Protein AF-0000000080207619 (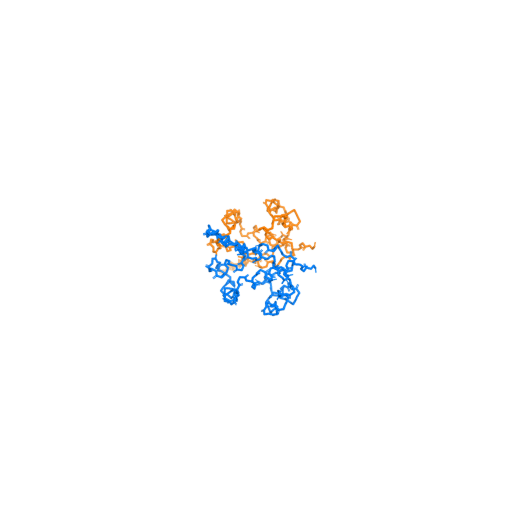afdb_homodimer)

Organism: Vibrio parahaemolyticus (NCBI:txid670)

Foldseek 3Di:
DPPPPPPPPPPPPPVVVPVPQAAQVVLLVVCPVVCVACNNLQNGPDVLGDRLAQDQLVVQLVVLVCLCVVVDDDDCSVVSSVVSVPADSNNSSNNSNNRNPGD/DPPPPPPPPPPPPPVVVPVPQAAQVVLLVVCPVVCVAQNNLQNGPDVLGDRLAQDQLVVQLVVLVCLCVVVDDDDCSVVSSVVSVPADSNNSSNNSNNRNPGD

Sequence (206 aa):
MKKVMIGAVAALTMLSGQALAGDAAAGQAKAAVCAACHGADGNATIPGYPNLKGQNEQYIVSSIKAYKNKERSGGLAAVMQAQASLLSDDDIANLAAYYSSLKMKKVMIGAVAALTMLSGQALAGDAAAGQAKAAVCAACHGADGNATIPGYPNLKGQNEQYIVSSIKAYKNKERSGGLAAVMQAQASLLSDDDIANLAAYYSSLK

Radius of gyration: 25.03 Å; Cα contacts (8 Å, |Δi|>4): 298; chains: 2; bounding box: 71×119×42 Å

InterPro domains:
  IPR008168 Cytochrome c, class IC [PR00605] (32-43)
  IPR008168 Cytochrome c, class IC [PR00605] (77-99)
  IPR009056 Cytochrome c-like domain [PF00034] (25-102)
  IPR009056 Cytochrome c-like domain [PS51007] (22-103)
  IPR036909 Cytochrome c-like domain superfamily [G3DSA:1.10.760.10] (21-103)
  IPR036909 Cytochrome c-like domain superfamily [SSF46626] (11-102)
  IPR050597 Cytochrome c Oxidase Subunit [PTHR33751] (6-103)

Nearest PDB structures (foldseek):
  2zzs-assembly1_A  TM=9.956E-01  e=1.160E-10  Vibrio parahaemolyticus RIMD 2210633
  2zzs-assembly29_3  TM=9.827E-01  e=4.099E-10  Vibrio parahaemolyticus RIMD 2210633
  1cno-assembly1_A  TM=9.988E-01  e=1.301E-08  Marinobacter nauticus
  4o1w-assembly2_B  TM=9.707E-01  e=1.049E-06  Colwellia psychrerythraea 34H
  8uf3-assembly2_B  TM=9.536E-01  e=1.110E-05  Neisseria gonorrhoeae F62

pLDDT: mean 87.35, std 19.19, range [41.0, 98.81]

Structure (mmCIF, N/CA/C/O backbone):
data_AF-0000000080207619-model_v1
#
loop_
_entity.id
_entity.type
_entity.pdbx_description
1 polymer 'Cytochrome c'
#
loop_
_atom_site.group_PDB
_atom_site.id
_atom_site.type_symbol
_atom_site.label_atom_id
_atom_site.label_alt_id
_atom_site.label_comp_id
_atom_site.label_asym_id
_atom_site.label_entity_id
_atom_site.label_seq_id
_atom_site.pdbx_PDB_ins_code
_atom_site.Cartn_x
_atom_site.Cartn_y
_atom_site.Cartn_z
_atom_site.occupancy
_atom_site.B_iso_or_equiv
_atom_site.auth_seq_id
_atom_site.auth_comp_id
_atom_site.auth_asym_id
_atom_site.auth_atom_id
_atom_site.pdbx_PDB_model_num
ATOM 1 N N . MET A 1 1 ? 32.188 -65.062 -3.039 1 43.19 1 MET A N 1
ATOM 2 C CA . MET A 1 1 ? 31.375 -64.062 -3.756 1 43.19 1 MET A CA 1
ATOM 3 C C . MET A 1 1 ? 30.922 -62.969 -2.824 1 43.19 1 MET A C 1
ATOM 5 O O . MET A 1 1 ? 30.172 -63.219 -1.872 1 43.19 1 MET A O 1
ATOM 9 N N . LYS A 1 2 ? 31.938 -62.062 -2.48 1 52.22 2 LYS A N 1
ATOM 10 C CA . LYS A 1 2 ? 31.75 -60.875 -1.655 1 52.22 2 LYS A CA 1
ATOM 11 C C . LYS A 1 2 ? 30.578 -60.031 -2.156 1 52.22 2 LYS A C 1
ATOM 13 O O . LYS A 1 2 ? 30.547 -59.625 -3.324 1 52.22 2 LYS A O 1
ATOM 18 N N . LYS A 1 3 ? 29.391 -60.219 -1.637 1 54.97 3 LYS A N 1
ATOM 19 C CA . LYS A 1 3 ? 28.188 -59.438 -1.886 1 54.97 3 LYS A CA 1
ATOM 20 C C . LYS A 1 3 ? 28.453 -57.938 -1.704 1 54.97 3 LYS A C 1
ATOM 22 O O . LYS A 1 3 ? 28.859 -57.5 -0.626 1 54.97 3 LYS A O 1
ATOM 27 N N . VAL A 1 4 ? 29.094 -57.281 -2.686 1 52.06 4 VAL A N 1
ATOM 28 C CA . VAL A 1 4 ? 29.234 -55.812 -2.762 1 52.06 4 VAL A CA 1
ATOM 29 C C . VAL A 1 4 ? 27.875 -55.156 -2.498 1 52.06 4 VAL A C 1
ATOM 31 O O . VAL A 1 4 ? 26.906 -55.406 -3.199 1 52.06 4 VAL A O 1
ATOM 34 N N . MET A 1 5 ? 27.531 -54.906 -1.27 1 52.12 5 MET A N 1
ATOM 35 C CA . MET A 1 5 ? 26.406 -54.094 -0.841 1 52.12 5 MET A CA 1
ATOM 36 C C . MET A 1 5 ? 26.422 -52.719 -1.547 1 52.12 5 MET A C 1
ATOM 38 O O . MET A 1 5 ? 27.359 -51.938 -1.389 1 52.12 5 MET A O 1
ATOM 42 N N . ILE A 1 6 ? 26.078 -52.594 -2.85 1 52.16 6 ILE A N 1
ATOM 43 C CA . ILE A 1 6 ? 25.891 -51.344 -3.545 1 52.16 6 ILE A CA 1
ATOM 44 C C . ILE A 1 6 ? 24.953 -50.438 -2.738 1 52.16 6 ILE A C 1
ATOM 46 O O . ILE A 1 6 ? 23.797 -50.812 -2.496 1 52.16 6 ILE A O 1
ATOM 50 N N . GLY A 1 7 ? 25.422 -49.781 -1.723 1 50.16 7 GLY A N 1
ATOM 51 C CA . GLY A 1 7 ? 24.672 -48.75 -1.02 1 50.16 7 GLY A CA 1
ATOM 52 C C . GLY A 1 7 ? 24 -47.75 -1.951 1 50.16 7 GLY A C 1
ATOM 53 O O . GLY A 1 7 ? 24.656 -47.125 -2.783 1 50.16 7 GLY A O 1
ATOM 54 N N . ALA A 1 8 ? 22.781 -47.938 -2.373 1 53.25 8 ALA A N 1
ATOM 55 C CA . ALA A 1 8 ? 21.953 -46.969 -3.076 1 53.25 8 ALA A CA 1
ATOM 56 C C . ALA A 1 8 ? 21.984 -45.625 -2.361 1 53.25 8 ALA A C 1
ATOM 58 O O . ALA A 1 8 ? 21.531 -45.5 -1.219 1 53.25 8 ALA A O 1
ATOM 59 N N . VAL A 1 9 ? 23.016 -44.781 -2.555 1 50.69 9 VAL A N 1
ATOM 60 C CA . VAL A 1 9 ? 22.938 -43.406 -2.104 1 50.69 9 VAL A CA 1
ATOM 61 C C . VAL A 1 9 ? 21.625 -42.781 -2.588 1 50.69 9 VAL A C 1
ATOM 63 O O . VAL A 1 9 ? 21.406 -42.625 -3.793 1 50.69 9 VAL A O 1
ATOM 66 N N . ALA A 1 10 ? 20.516 -42.938 -1.902 1 52.22 10 ALA A N 1
ATOM 67 C CA . ALA A 1 10 ? 19.297 -42.156 -2.127 1 52.22 10 ALA A CA 1
ATOM 68 C C . ALA A 1 10 ? 19.609 -40.656 -2.277 1 52.22 10 ALA A C 1
ATOM 70 O O . ALA A 1 10 ? 20.156 -40.031 -1.359 1 52.22 10 ALA A O 1
ATOM 71 N N . ALA A 1 11 ? 19.922 -40.156 -3.457 1 50.19 11 ALA A N 1
ATOM 72 C CA . ALA A 1 11 ? 19.984 -38.719 -3.746 1 50.19 11 ALA A CA 1
ATOM 73 C C . ALA A 1 11 ? 18.766 -38 -3.184 1 50.19 11 ALA A C 1
ATOM 75 O O . ALA A 1 11 ? 17.641 -38.188 -3.668 1 50.19 11 ALA A O 1
ATOM 76 N N . LEU A 1 12 ? 18.688 -37.781 -1.909 1 48.5 12 LEU A N 1
ATOM 77 C CA . LEU A 1 12 ? 17.719 -36.844 -1.368 1 48.5 12 LEU A CA 1
ATOM 78 C C . LEU A 1 12 ? 17.672 -35.562 -2.191 1 48.5 12 LEU A C 1
ATOM 80 O O . LEU A 1 12 ? 18.625 -34.781 -2.164 1 48.5 12 LEU A O 1
ATOM 84 N N . THR A 1 13 ? 17.094 -35.594 -3.389 1 47.97 13 THR A N 1
ATOM 85 C CA . THR A 1 13 ? 16.781 -34.344 -4.078 1 47.97 13 THR A CA 1
ATOM 86 C C . THR A 1 13 ? 16.188 -33.344 -3.113 1 47.97 13 THR A C 1
ATOM 88 O O . THR A 1 13 ? 15.133 -33.594 -2.516 1 47.97 13 THR A O 1
ATOM 91 N N . MET A 1 14 ? 16.953 -32.719 -2.354 1 41.84 14 MET A N 1
ATOM 92 C CA . MET A 1 14 ? 16.453 -31.531 -1.661 1 41.84 14 MET A CA 1
ATOM 93 C C . MET A 1 14 ? 15.578 -30.703 -2.58 1 41.84 14 MET A C 1
ATOM 95 O O . MET A 1 14 ? 16.047 -30.203 -3.605 1 41.84 14 MET A O 1
ATOM 99 N N . LEU A 1 15 ? 14.328 -31.078 -2.844 1 44.53 15 LEU A N 1
ATOM 100 C CA . LEU A 1 15 ? 13.398 -30.078 -3.369 1 44.53 15 LEU A CA 1
ATOM 101 C C . LEU A 1 15 ? 13.578 -28.75 -2.664 1 44.53 15 LEU A C 1
ATOM 103 O O . LEU A 1 15 ? 13.109 -28.562 -1.54 1 44.53 15 LEU A O 1
ATOM 107 N N . SER A 1 16 ? 14.75 -28.312 -2.584 1 41.28 16 SER A N 1
ATOM 108 C CA . SER A 1 16 ? 14.805 -26.922 -2.158 1 41.28 16 SER A CA 1
ATOM 109 C C . SER A 1 16 ? 13.602 -26.141 -2.674 1 41.28 16 SER A C 1
ATOM 111 O O . SER A 1 16 ? 13.344 -26.109 -3.881 1 41.28 16 SER A O 1
ATOM 113 N N . GLY A 1 17 ? 12.453 -26.203 -2.109 1 43.78 17 GLY A N 1
ATOM 114 C CA . GLY A 1 17 ? 11.406 -25.234 -2.398 1 43.78 17 GLY A CA 1
ATOM 115 C C . GLY A 1 17 ? 11.953 -23.891 -2.848 1 43.78 17 GLY A C 1
ATOM 116 O O . GLY A 1 17 ? 12.25 -23.016 -2.02 1 43.78 17 GLY A O 1
ATOM 117 N N . GLN A 1 18 ? 12.867 -23.766 -3.752 1 42.69 18 GLN A N 1
ATOM 118 C CA . GLN A 1 18 ? 13.172 -22.453 -4.32 1 42.69 18 GLN A CA 1
ATOM 119 C C . GLN A 1 18 ? 11.922 -21.578 -4.363 1 42.69 18 GLN A C 1
ATOM 121 O O . GLN A 1 18 ? 10.898 -21.984 -4.914 1 42.69 18 GLN A O 1
ATOM 126 N N . ALA A 1 19 ? 11.562 -20.984 -3.322 1 49.5 19 ALA A N 1
ATOM 127 C CA . ALA A 1 19 ? 10.555 -19.938 -3.48 1 49.5 19 ALA A CA 1
ATOM 128 C C . ALA A 1 19 ? 10.633 -19.312 -4.875 1 49.5 19 ALA A C 1
ATOM 130 O O . ALA A 1 19 ? 11.602 -18.625 -5.207 1 49.5 19 ALA A O 1
ATOM 131 N N . LEU A 1 20 ? 10.359 -20.094 -6.012 1 55.25 20 LEU A N 1
ATOM 132 C CA . LEU A 1 20 ? 10.344 -19.703 -7.414 1 55.25 20 LEU A CA 1
ATOM 133 C C . LEU A 1 20 ? 9.867 -18.266 -7.562 1 55.25 20 LEU A C 1
ATOM 135 O O . LEU A 1 20 ? 8.992 -17.812 -6.816 1 55.25 20 LEU A O 1
ATOM 139 N N . ALA A 1 21 ? 10.766 -17.328 -7.973 1 75.44 21 ALA A N 1
ATOM 140 C CA . ALA A 1 21 ? 10.336 -16 -8.43 1 75.44 21 ALA A CA 1
ATOM 141 C C . ALA A 1 21 ? 8.984 -16.078 -9.141 1 75.44 21 ALA A C 1
ATOM 143 O O . ALA A 1 21 ? 8.688 -17.062 -9.82 1 75.44 21 ALA A O 1
ATOM 144 N N . GLY A 1 22 ? 8.07 -15.328 -8.711 1 90.06 22 GLY A N 1
ATOM 145 C CA . GLY A 1 22 ? 6.75 -15.312 -9.328 1 90.06 22 GLY A CA 1
ATOM 146 C C . GLY A 1 22 ? 6.801 -15.312 -10.844 1 90.06 22 GLY A C 1
ATOM 147 O O . GLY A 1 22 ? 7.77 -14.836 -11.438 1 90.06 22 GLY A O 1
ATOM 148 N N . ASP A 1 23 ? 5.863 -15.953 -11.484 1 96.94 23 ASP A N 1
ATOM 149 C CA . ASP A 1 23 ? 5.648 -15.945 -12.93 1 96.94 23 ASP A CA 1
ATOM 150 C C . ASP A 1 23 ? 4.699 -14.812 -13.336 1 96.94 23 ASP A C 1
ATOM 152 O O . ASP A 1 23 ? 3.486 -14.922 -13.156 1 96.94 23 ASP A O 1
ATOM 156 N N . ALA A 1 24 ? 5.254 -13.781 -13.945 1 97.5 24 ALA A N 1
ATOM 157 C CA . ALA A 1 24 ? 4.48 -12.586 -14.273 1 97.5 24 ALA A CA 1
ATOM 158 C C . ALA A 1 24 ? 3.359 -12.914 -15.258 1 97.5 24 ALA A C 1
ATOM 160 O O . ALA A 1 24 ? 2.273 -12.328 -15.188 1 97.5 24 ALA A O 1
ATOM 161 N N . ALA A 1 25 ? 3.617 -13.789 -16.203 1 97.56 25 ALA A N 1
ATOM 162 C CA . ALA A 1 25 ? 2.584 -14.164 -17.156 1 97.56 25 ALA A CA 1
ATOM 163 C C . ALA A 1 25 ? 1.416 -14.859 -16.469 1 97.56 25 ALA A C 1
ATOM 165 O O . ALA A 1 25 ? 0.252 -14.57 -16.766 1 97.56 25 ALA A O 1
ATOM 166 N N . ALA A 1 26 ? 1.65 -15.766 -15.57 1 97.5 26 ALA A N 1
ATOM 167 C CA . ALA A 1 26 ? 0.605 -16.422 -14.781 1 97.5 26 ALA A CA 1
ATOM 168 C C . ALA A 1 26 ? -0.131 -15.398 -13.906 1 97.5 26 ALA A C 1
ATOM 170 O O . ALA A 1 26 ? -1.348 -15.492 -13.734 1 97.5 26 ALA A O 1
ATOM 171 N N . GLY A 1 27 ? 0.637 -14.445 -13.312 1 98 27 GLY A N 1
ATOM 172 C CA . GLY A 1 27 ? 0.019 -13.375 -12.547 1 98 27 GLY A CA 1
ATOM 173 C C . GLY A 1 27 ? -0.946 -12.539 -13.367 1 98 27 GLY A C 1
ATOM 174 O O . GLY A 1 27 ? -2.035 -12.203 -12.898 1 98 27 GLY A O 1
ATOM 175 N N . GLN A 1 28 ? -0.498 -12.133 -14.586 1 97.81 28 GLN A N 1
ATOM 176 C CA . GLN A 1 28 ? -1.366 -11.367 -15.477 1 97.81 28 GLN A CA 1
ATOM 177 C C . GLN A 1 28 ? -2.674 -12.109 -15.734 1 97.81 28 GLN A C 1
ATOM 179 O O . GLN A 1 28 ? -3.748 -11.508 -15.734 1 97.81 28 GLN A O 1
ATOM 184 N N . ALA A 1 29 ? -2.611 -13.375 -15.938 1 96.69 29 ALA A N 1
ATOM 185 C CA . ALA A 1 29 ? -3.797 -14.18 -16.203 1 96.69 29 ALA A CA 1
ATOM 186 C C . ALA A 1 29 ? -4.758 -14.164 -15.023 1 96.69 29 ALA A C 1
ATOM 188 O O . ALA A 1 29 ? -5.977 -14.203 -15.203 1 96.69 29 ALA A O 1
ATOM 189 N N . LYS A 1 30 ? -4.211 -14.078 -13.805 1 96.88 30 LYS A N 1
ATOM 190 C CA . LYS A 1 30 ? -5.008 -14.094 -12.578 1 96.88 30 LYS A CA 1
ATOM 191 C C . LYS A 1 30 ? -5.477 -12.688 -12.211 1 96.88 30 LYS A C 1
ATOM 193 O O . LYS A 1 30 ? -6.398 -12.523 -11.406 1 96.88 30 LYS A O 1
ATOM 198 N N . ALA A 1 31 ? -4.965 -11.648 -12.766 1 97.56 31 ALA A N 1
ATOM 199 C CA . ALA A 1 31 ? -5.129 -10.266 -12.32 1 97.56 31 ALA A CA 1
ATOM 200 C C . ALA A 1 31 ? -6.496 -9.719 -12.727 1 97.56 31 ALA A C 1
ATOM 202 O O . ALA A 1 31 ? -6.914 -8.664 -12.242 1 97.56 31 ALA A O 1
ATOM 203 N N . ALA A 1 32 ? -7.215 -10.398 -13.594 1 95.38 32 ALA A N 1
ATOM 204 C CA . ALA A 1 32 ? -8.516 -9.922 -14.047 1 95.38 32 ALA A CA 1
ATOM 205 C C . ALA A 1 32 ? -9.461 -9.695 -12.867 1 95.38 32 ALA A C 1
ATOM 207 O O . ALA A 1 32 ? -10.234 -8.734 -12.859 1 95.38 32 ALA A O 1
ATOM 208 N N . VAL A 1 33 ? -9.391 -10.531 -11.859 1 93.69 33 VAL A N 1
ATOM 209 C CA . VAL A 1 33 ? -10.289 -10.43 -10.711 1 93.69 33 VAL A CA 1
ATOM 210 C C . VAL A 1 33 ? -9.891 -9.227 -9.852 1 93.69 33 VAL A C 1
ATOM 212 O O . VAL A 1 33 ? -10.711 -8.688 -9.109 1 93.69 33 VAL A O 1
ATOM 215 N N . CYS A 1 34 ? -8.719 -8.82 -9.992 1 97.75 34 CYS A N 1
ATOM 216 C CA . CYS A 1 34 ? -8.211 -7.719 -9.188 1 97.75 34 CYS A CA 1
ATOM 217 C C . CYS A 1 34 ? -8.539 -6.375 -9.836 1 97.75 34 CYS A C 1
ATOM 219 O O . CYS A 1 34 ? -8.539 -5.344 -9.164 1 97.75 34 CYS A O 1
ATOM 221 N N . ALA A 1 35 ? -8.766 -6.363 -11.164 1 96.5 35 ALA A N 1
ATOM 222 C CA . ALA A 1 35 ? -8.852 -5.168 -12 1 96.5 35 ALA A CA 1
ATOM 223 C C . ALA A 1 35 ? -10.078 -4.332 -11.641 1 96.5 35 ALA A C 1
ATOM 225 O O . ALA A 1 35 ? -10.078 -3.111 -11.82 1 96.5 35 ALA A O 1
ATOM 226 N N . ALA A 1 36 ? -11.07 -5.008 -11.117 1 95.38 36 ALA A N 1
ATOM 227 C CA . ALA A 1 36 ? -12.305 -4.301 -10.805 1 95.38 36 ALA A CA 1
ATOM 228 C C . ALA A 1 36 ? -12.07 -3.215 -9.758 1 95.38 36 ALA A C 1
ATOM 230 O O . ALA A 1 36 ? -12.711 -2.16 -9.797 1 95.38 36 ALA A O 1
ATOM 231 N N . CYS A 1 37 ? -11.117 -3.436 -8.938 1 97.81 37 CYS A N 1
ATOM 232 C CA . CYS A 1 37 ? -10.859 -2.486 -7.863 1 97.81 37 CYS A CA 1
ATOM 233 C C . CYS A 1 37 ? -9.516 -1.787 -8.062 1 97.81 37 CYS A C 1
ATOM 235 O O . CYS A 1 37 ? -9.375 -0.604 -7.75 1 97.81 37 CYS A O 1
ATOM 237 N N . HIS A 1 38 ? -8.547 -2.506 -8.594 1 98.25 38 HIS A N 1
ATOM 238 C CA . HIS A 1 38 ? -7.195 -1.962 -8.688 1 98.25 38 HIS A CA 1
ATOM 239 C C . HIS A 1 38 ? -6.898 -1.456 -10.094 1 98.25 38 HIS A C 1
ATOM 241 O O . HIS A 1 38 ? -5.816 -0.932 -10.352 1 98.25 38 HIS A O 1
ATOM 247 N N . GLY A 1 39 ? -7.875 -1.544 -11.047 1 97.44 39 GLY A N 1
ATOM 248 C CA . GLY A 1 39 ? -7.73 -1.057 -12.406 1 97.44 39 GLY A CA 1
ATOM 249 C C . GLY A 1 39 ? -7.148 -2.09 -13.352 1 97.44 39 GLY A C 1
ATOM 250 O O . GLY A 1 39 ? -6.352 -2.936 -12.938 1 97.44 39 GLY A O 1
ATOM 251 N N . ALA A 1 40 ? -7.395 -1.941 -14.633 1 95.38 40 ALA A N 1
ATOM 252 C CA . ALA A 1 40 ? -6.961 -2.896 -15.648 1 95.38 40 ALA A CA 1
ATOM 253 C C . ALA A 1 40 ? -5.449 -2.848 -15.836 1 95.38 40 ALA A C 1
ATOM 255 O O . ALA A 1 40 ? -4.82 -3.867 -16.125 1 95.38 40 ALA A O 1
ATOM 256 N N . ASP A 1 41 ? -4.902 -1.69 -15.586 1 95.44 41 ASP A N 1
ATOM 257 C CA . ASP A 1 41 ? -3.457 -1.547 -15.742 1 95.44 41 ASP A CA 1
ATOM 258 C C . ASP A 1 41 ? -2.77 -1.396 -14.391 1 95.44 41 ASP A C 1
ATOM 260 O O . ASP A 1 41 ? -1.643 -0.903 -14.312 1 95.44 41 ASP A O 1
ATOM 264 N N . GLY A 1 42 ? -3.498 -1.638 -13.305 1 98.06 42 GLY A N 1
ATOM 265 C CA . GLY A 1 42 ? -2.93 -1.562 -11.969 1 98.06 42 GLY A CA 1
ATOM 266 C C . GLY A 1 42 ? -3.08 -0.192 -11.336 1 98.06 42 GLY A C 1
ATOM 267 O O . GLY A 1 42 ? -2.545 0.059 -10.258 1 98.06 42 GLY A O 1
ATOM 268 N N . ASN A 1 43 ? -3.732 0.747 -12.094 1 98.06 43 ASN A N 1
ATOM 269 C CA . ASN A 1 43 ? -4.086 2.043 -11.523 1 98.06 43 ASN A CA 1
ATOM 270 C C . ASN A 1 43 ? -5.562 2.098 -11.133 1 98.06 43 ASN A C 1
ATOM 272 O O . ASN A 1 43 ? -6.438 2.07 -11.992 1 98.06 43 ASN A O 1
ATOM 276 N N . ALA A 1 44 ? -5.754 2.23 -9.805 1 98.25 44 ALA A N 1
ATOM 277 C CA . ALA A 1 44 ? -7.125 2.262 -9.289 1 98.25 44 ALA A CA 1
ATOM 278 C C . ALA A 1 44 ? -7.805 3.588 -9.625 1 98.25 44 ALA A C 1
ATOM 280 O O . ALA A 1 44 ? -7.234 4.656 -9.391 1 98.25 44 ALA A O 1
ATOM 281 N N . THR A 1 45 ? -9.047 3.525 -10.117 1 95.44 45 THR A N 1
ATOM 282 C CA . THR A 1 45 ? -9.789 4.73 -10.477 1 95.44 45 THR A CA 1
ATOM 283 C C . THR A 1 45 ? -10.625 5.219 -9.297 1 95.44 45 THR A C 1
ATOM 285 O O . THR A 1 45 ? -11.062 6.375 -9.281 1 95.44 45 THR A O 1
ATOM 288 N N . ILE A 1 46 ? -10.891 4.336 -8.391 1 93.62 46 ILE A N 1
ATOM 289 C CA . ILE A 1 46 ? -11.594 4.707 -7.168 1 93.62 46 ILE A CA 1
ATOM 290 C C . ILE A 1 46 ? -10.586 5.094 -6.094 1 93.62 46 ILE A C 1
ATOM 292 O O . ILE A 1 46 ? -9.727 4.289 -5.719 1 93.62 46 ILE A O 1
ATOM 296 N N . PRO A 1 47 ? -10.594 6.219 -5.547 1 92.38 47 PRO A N 1
ATOM 297 C CA . PRO A 1 47 ? -9.523 6.789 -4.723 1 92.38 47 PRO A CA 1
ATOM 298 C C . PRO A 1 47 ? -9.219 5.941 -3.49 1 92.38 47 PRO A C 1
ATOM 300 O O . PRO A 1 47 ? -8.094 5.977 -2.977 1 92.38 47 PRO A O 1
ATOM 303 N N . GLY A 1 48 ? -10.125 5.172 -2.975 1 94.25 48 GLY A N 1
ATOM 304 C CA . GLY A 1 48 ? -9.898 4.375 -1.778 1 94.25 48 GLY A CA 1
ATOM 305 C C . GLY A 1 48 ? -9.102 3.109 -2.045 1 94.25 48 GLY A C 1
ATOM 306 O O . GLY A 1 48 ? -8.609 2.475 -1.113 1 94.25 48 GLY A O 1
ATOM 307 N N . TYR A 1 49 ? -8.984 2.734 -3.275 1 97.44 49 TYR A N 1
ATOM 308 C CA . TYR A 1 49 ? -8.195 1.562 -3.65 1 97.44 49 TYR A CA 1
ATOM 309 C C . TYR A 1 49 ? -6.793 1.962 -4.082 1 97.44 49 TYR A C 1
ATOM 311 O O . TYR A 1 49 ? -6.609 2.975 -4.758 1 97.44 49 TYR A O 1
ATOM 319 N N . PRO A 1 50 ? -5.793 1.142 -3.73 1 98.12 50 PRO A N 1
ATOM 320 C CA . PRO A 1 50 ? -4.426 1.524 -4.086 1 98.12 50 PRO A CA 1
ATOM 321 C C . PRO A 1 50 ? -4.066 1.156 -5.523 1 98.12 50 PRO A C 1
ATOM 323 O O . PRO A 1 50 ? -4.574 0.169 -6.059 1 98.12 50 PRO A O 1
ATOM 326 N N . ASN A 1 51 ? -3.205 1.97 -6.117 1 98.62 51 ASN A N 1
ATOM 327 C CA . ASN A 1 51 ? -2.467 1.584 -7.312 1 98.62 51 ASN A CA 1
ATOM 328 C C . ASN A 1 51 ? -1.47 0.466 -7.02 1 98.62 51 ASN A C 1
ATOM 330 O O . ASN A 1 51 ? -0.761 0.508 -6.012 1 98.62 51 ASN A O 1
ATOM 334 N N . LEU A 1 52 ? -1.396 -0.503 -7.91 1 98.81 52 LEU A N 1
ATOM 335 C CA . LEU A 1 52 ? -0.464 -1.609 -7.719 1 98.81 52 LEU A CA 1
ATOM 336 C C . LEU A 1 52 ? 0.641 -1.577 -8.766 1 98.81 52 LEU A C 1
ATOM 338 O O . LEU A 1 52 ? 1.671 -2.236 -8.617 1 98.81 52 LEU A O 1
ATOM 342 N N . LYS A 1 53 ? 0.372 -0.769 -9.836 1 98.5 53 LYS A N 1
ATOM 343 C CA . LYS A 1 53 ? 1.315 -0.703 -10.945 1 98.5 53 LYS A CA 1
ATOM 344 C C . LYS A 1 53 ? 2.705 -0.293 -10.461 1 98.5 53 LYS A C 1
ATOM 346 O O . LYS A 1 53 ? 2.875 0.783 -9.891 1 98.5 53 LYS A O 1
ATOM 351 N N . GLY A 1 54 ? 3.697 -1.157 -10.719 1 97.81 54 GLY A N 1
ATOM 352 C CA . GLY A 1 54 ? 5.09 -0.837 -10.461 1 97.81 54 GLY A CA 1
ATOM 353 C C . GLY A 1 54 ? 5.457 -0.888 -8.992 1 97.81 54 GLY A C 1
ATOM 354 O O . GLY A 1 54 ? 6.539 -0.452 -8.602 1 97.81 54 GLY A O 1
ATOM 355 N N . GLN A 1 55 ? 4.645 -1.411 -8.164 1 98.25 55 GLN A N 1
ATOM 356 C CA . GLN A 1 55 ? 4.926 -1.522 -6.734 1 98.25 55 GLN A CA 1
ATOM 357 C C . GLN A 1 55 ? 5.996 -2.576 -6.465 1 98.25 55 GLN A C 1
ATOM 359 O O . GLN A 1 55 ? 6.234 -3.453 -7.297 1 98.25 55 GLN A O 1
ATOM 364 N N . ASN A 1 56 ? 6.609 -2.455 -5.398 1 97.75 56 ASN A N 1
ATOM 365 C CA . ASN A 1 56 ? 7.641 -3.42 -5.035 1 97.75 56 ASN A CA 1
ATOM 366 C C . ASN A 1 56 ? 7.059 -4.816 -4.84 1 97.75 56 ASN A C 1
ATOM 368 O O . ASN A 1 56 ? 6.07 -4.988 -4.121 1 97.75 56 ASN A O 1
ATOM 372 N N . GLU A 1 57 ? 7.695 -5.727 -5.426 1 97.5 57 GLU A N 1
ATOM 373 C CA . GLU A 1 57 ? 7.215 -7.105 -5.453 1 97.5 57 GLU A CA 1
ATOM 374 C C . GLU A 1 57 ? 7.109 -7.684 -4.047 1 97.5 57 GLU A C 1
ATOM 376 O O . GLU A 1 57 ? 6.082 -8.266 -3.686 1 97.5 57 GLU A O 1
ATOM 381 N N . GLN A 1 58 ? 8.109 -7.527 -3.256 1 96.88 58 GLN A N 1
ATOM 382 C CA . GLN A 1 58 ? 8.094 -8.078 -1.904 1 96.88 58 GLN A CA 1
ATOM 383 C C . GLN A 1 58 ? 7.023 -7.41 -1.049 1 96.88 58 GLN A C 1
ATOM 385 O O . GLN A 1 58 ? 6.414 -8.055 -0.193 1 96.88 58 GLN A O 1
ATOM 390 N N . TYR A 1 59 ? 6.758 -6.156 -1.252 1 97.06 59 TYR A N 1
ATOM 391 C CA . TYR A 1 59 ? 5.699 -5.484 -0.506 1 97.06 59 TYR A CA 1
ATOM 392 C C . TYR A 1 59 ? 4.332 -6.055 -0.866 1 97.06 59 TYR A C 1
ATOM 394 O O . TYR A 1 59 ? 3.484 -6.25 0.008 1 97.06 59 TYR A O 1
ATOM 402 N N . ILE A 1 60 ? 4.117 -6.246 -2.158 1 97.88 60 ILE A N 1
ATOM 403 C CA . ILE A 1 60 ? 2.83 -6.793 -2.57 1 97.88 60 ILE A CA 1
ATOM 404 C C . ILE A 1 60 ? 2.613 -8.156 -1.911 1 97.88 60 ILE A C 1
ATOM 406 O O . ILE A 1 60 ? 1.542 -8.422 -1.362 1 97.88 60 ILE A O 1
ATOM 410 N N . VAL A 1 61 ? 3.619 -8.969 -1.894 1 97.62 61 VAL A N 1
ATOM 411 C CA . VAL A 1 61 ? 3.508 -10.289 -1.278 1 97.62 61 VAL A CA 1
ATOM 412 C C . VAL A 1 61 ? 3.162 -10.141 0.202 1 97.62 61 VAL A C 1
ATOM 414 O O . VAL A 1 61 ? 2.201 -10.742 0.686 1 97.62 61 VAL A O 1
ATOM 417 N N . SER A 1 62 ? 3.922 -9.344 0.881 1 97 62 SER A N 1
ATOM 418 C CA . SER A 1 62 ? 3.727 -9.172 2.316 1 97 62 SER A CA 1
ATOM 419 C C . SER A 1 62 ? 2.344 -8.602 2.621 1 97 62 SER A C 1
ATOM 421 O O . SER A 1 62 ? 1.706 -9 3.6 1 97 62 SER A O 1
ATOM 423 N N . SER A 1 63 ? 1.938 -7.684 1.788 1 97.19 63 SER A N 1
ATOM 424 C CA . SER A 1 63 ? 0.631 -7.062 1.988 1 97.19 63 SER A CA 1
ATOM 425 C C . SER A 1 63 ? -0.494 -8.078 1.829 1 97.19 63 SER A C 1
ATOM 427 O O . SER A 1 63 ? -1.382 -8.172 2.68 1 97.19 63 SER A O 1
ATOM 429 N N . ILE A 1 64 ? -0.515 -8.852 0.749 1 97.75 64 ILE A N 1
ATOM 430 C CA . ILE A 1 64 ? -1.577 -9.828 0.509 1 97.75 64 ILE A CA 1
ATOM 431 C C . ILE A 1 64 ? -1.583 -10.867 1.624 1 97.75 64 ILE A C 1
ATOM 433 O O . ILE A 1 64 ? -2.645 -11.25 2.121 1 97.75 64 ILE A O 1
ATOM 437 N N . LYS A 1 65 ? -0.447 -11.25 2.062 1 97.94 65 LYS A N 1
ATOM 438 C CA . LYS A 1 65 ? -0.38 -12.234 3.141 1 97.94 65 LYS A CA 1
ATOM 439 C C . LYS A 1 65 ? -0.914 -11.648 4.449 1 97.94 65 LYS A C 1
ATOM 441 O O . LYS A 1 65 ? -1.575 -12.352 5.219 1 97.94 65 LYS A O 1
ATOM 446 N N . ALA A 1 66 ? -0.584 -10.453 4.699 1 97.94 66 ALA A N 1
ATOM 447 C CA . ALA A 1 66 ? -1.11 -9.805 5.898 1 97.94 66 ALA A CA 1
ATOM 448 C C . ALA A 1 66 ? -2.635 -9.75 5.867 1 97.94 66 ALA A C 1
ATOM 450 O O . ALA A 1 66 ? -3.291 -9.945 6.895 1 97.94 66 ALA A O 1
ATOM 451 N N . TYR A 1 67 ? -3.197 -9.398 4.695 1 97.88 67 TYR A N 1
ATOM 452 C CA . TYR A 1 67 ? -4.648 -9.445 4.574 1 97.88 67 TYR A CA 1
ATOM 453 C C . TYR A 1 67 ? -5.172 -10.859 4.805 1 97.88 67 TYR A C 1
ATOM 455 O O . TYR A 1 67 ? -6.16 -11.055 5.512 1 97.88 67 TYR A O 1
ATOM 463 N N . LYS A 1 68 ? -4.555 -11.789 4.234 1 97.44 68 LYS A N 1
ATOM 464 C CA . LYS A 1 68 ? -4.973 -13.188 4.344 1 97.44 68 LYS A CA 1
ATOM 465 C C . LYS A 1 68 ? -4.949 -13.648 5.797 1 97.44 68 LYS A C 1
ATOM 467 O O . LYS A 1 68 ? -5.816 -14.422 6.223 1 97.44 68 LYS A O 1
ATOM 472 N N . ASN A 1 69 ? -4.035 -13.172 6.512 1 97.31 69 ASN A N 1
ATOM 473 C CA . ASN A 1 69 ? -3.848 -13.57 7.902 1 97.31 69 ASN A CA 1
ATOM 474 C C . ASN A 1 69 ? -4.664 -12.703 8.852 1 97.31 69 ASN A C 1
ATOM 476 O O . ASN A 1 69 ? -4.512 -12.797 10.07 1 97.31 69 ASN A O 1
ATOM 480 N N . LYS A 1 70 ? -5.422 -11.805 8.312 1 97.19 70 LYS A N 1
ATOM 481 C CA . LYS A 1 70 ? -6.289 -10.906 9.07 1 97.19 70 LYS A CA 1
ATOM 482 C C . LYS A 1 70 ? -5.473 -9.992 9.977 1 97.19 70 LYS A C 1
ATOM 484 O O . LYS A 1 70 ? -5.91 -9.641 11.078 1 97.19 70 LYS A O 1
ATOM 489 N N . GLU A 1 71 ? -4.316 -9.641 9.492 1 97.69 71 GLU A N 1
ATOM 490 C CA . GLU A 1 71 ? -3.414 -8.742 10.211 1 97.69 71 GLU A CA 1
ATOM 491 C C . GLU A 1 71 ? -3.65 -7.289 9.812 1 97.69 71 GLU A C 1
ATOM 493 O O . GLU A 1 71 ? -2.961 -6.387 10.289 1 97.69 71 GLU A O 1
ATOM 498 N N . ARG A 1 72 ? -4.551 -7.066 8.938 1 97.44 72 ARG A N 1
ATOM 499 C CA . ARG A 1 72 ? -4.953 -5.723 8.539 1 97.44 72 ARG A CA 1
ATOM 500 C C . ARG A 1 72 ? -6.453 -5.52 8.734 1 97.44 72 ARG A C 1
ATOM 502 O O . ARG A 1 72 ? -7.258 -6.363 8.32 1 97.44 72 ARG A O 1
ATOM 509 N N . SER A 1 73 ? -6.676 -4.438 9.344 1 95.25 73 SER A N 1
ATOM 510 C CA . SER A 1 73 ? -8.062 -4.031 9.562 1 95.25 73 SER A CA 1
ATOM 511 C C . SER A 1 73 ? -8.25 -2.541 9.297 1 95.25 73 SER A C 1
ATOM 513 O O . SER A 1 73 ? -7.289 -1.838 8.969 1 95.25 73 SER A O 1
ATOM 515 N N . GLY A 1 74 ? -9.523 -2.119 9.273 1 87.81 74 GLY A N 1
ATOM 516 C CA . GLY A 1 74 ? -9.852 -0.733 8.984 1 87.81 74 GLY A CA 1
ATOM 517 C C . GLY A 1 74 ? -10.133 -0.481 7.52 1 87.81 74 GLY A C 1
ATOM 518 O O . GLY A 1 74 ? -9.82 -1.315 6.668 1 87.81 74 GLY A O 1
ATOM 519 N N . GLY A 1 75 ? -10.812 0.642 7.32 1 86.75 75 GLY A N 1
ATOM 520 C CA . GLY A 1 75 ? -11.156 0.995 5.953 1 86.75 75 GLY A CA 1
ATOM 521 C C . GLY A 1 75 ? -11.82 -0.14 5.195 1 86.75 75 GLY A C 1
ATOM 522 O O . GLY A 1 75 ? -12.797 -0.72 5.66 1 86.75 75 GLY A O 1
ATOM 523 N N . LEU A 1 76 ? -11.133 -0.523 4.027 1 92.25 76 LEU A N 1
ATOM 524 C CA . LEU A 1 76 ? -11.672 -1.539 3.131 1 92.25 76 LEU A CA 1
ATOM 525 C C . LEU A 1 76 ? -10.938 -2.863 3.303 1 92.25 76 LEU A C 1
ATOM 527 O O . LEU A 1 76 ? -10.93 -3.695 2.393 1 92.25 76 LEU A O 1
ATOM 531 N N . ALA A 1 77 ? -10.344 -3.035 4.395 1 96.25 77 ALA A N 1
ATOM 532 C CA . ALA A 1 77 ? -9.523 -4.219 4.645 1 96.25 77 ALA A CA 1
ATOM 533 C C . ALA A 1 77 ? -10.352 -5.496 4.516 1 96.25 77 ALA A C 1
ATOM 535 O O . ALA A 1 77 ? -9.859 -6.512 4.02 1 96.25 77 ALA A O 1
ATOM 536 N N . ALA A 1 78 ? -11.609 -5.453 4.992 1 96.5 78 ALA A N 1
ATOM 537 C CA . ALA A 1 78 ? -12.453 -6.648 4.957 1 96.5 78 ALA A CA 1
ATOM 538 C C . ALA A 1 78 ? -12.656 -7.133 3.525 1 96.5 78 ALA A C 1
ATOM 540 O O . ALA A 1 78 ? -12.664 -8.344 3.268 1 96.5 78 ALA A O 1
ATOM 541 N N . VAL A 1 79 ? -12.82 -6.238 2.648 1 96.69 79 VAL A N 1
ATOM 542 C CA . VAL A 1 79 ? -12.992 -6.574 1.238 1 96.69 79 VAL A CA 1
ATOM 543 C C . VAL A 1 79 ? -11.734 -7.258 0.709 1 96.69 79 VAL A C 1
ATOM 545 O O . VAL A 1 79 ? -11.812 -8.289 0.042 1 96.69 79 VAL A O 1
ATOM 548 N N . MET A 1 80 ? -10.562 -6.688 1.012 1 98.25 80 MET A N 1
ATOM 549 C CA . MET A 1 80 ? -9.32 -7.262 0.501 1 98.25 80 MET A CA 1
ATOM 550 C C . MET A 1 80 ? -9.016 -8.594 1.184 1 98.25 80 MET A C 1
ATOM 552 O O . MET A 1 80 ? -8.445 -9.492 0.567 1 98.25 80 MET A O 1
ATOM 556 N N . GLN A 1 81 ? -9.414 -8.703 2.48 1 98.25 81 GLN A N 1
ATOM 557 C CA . GLN A 1 81 ? -9.25 -9.977 3.166 1 98.25 81 GLN A CA 1
ATOM 558 C C . GLN A 1 81 ? -10.008 -11.094 2.449 1 98.25 81 GLN A C 1
ATOM 560 O O . GLN A 1 81 ? -9.492 -12.203 2.295 1 98.25 81 GLN A O 1
ATOM 565 N N . ALA A 1 82 ? -11.219 -10.805 2.055 1 97.88 82 ALA A N 1
ATOM 566 C CA . ALA A 1 82 ? -12.008 -11.789 1.326 1 97.88 82 ALA A CA 1
ATOM 567 C C . ALA A 1 82 ? -11.32 -12.195 0.027 1 97.88 82 ALA A C 1
ATOM 569 O O . ALA A 1 82 ? -11.227 -13.391 -0.288 1 97.88 82 ALA A O 1
ATOM 570 N N . GLN A 1 83 ? -10.82 -11.289 -0.703 1 98.06 83 GLN A N 1
ATOM 571 C CA . GLN A 1 83 ? -10.125 -11.578 -1.953 1 98.06 83 GLN A CA 1
ATOM 572 C C . GLN A 1 83 ? -8.844 -12.375 -1.703 1 98.06 83 GLN A C 1
ATOM 574 O O . GLN A 1 83 ? -8.562 -13.344 -2.41 1 98.06 83 GLN A O 1
ATOM 579 N N . ALA A 1 84 ? -8.055 -11.938 -0.708 1 98.19 84 ALA A N 1
ATOM 580 C CA . ALA A 1 84 ? -6.781 -12.578 -0.391 1 98.19 84 ALA A CA 1
ATOM 581 C C . ALA A 1 84 ? -6.98 -14.031 0.027 1 98.19 84 ALA A C 1
ATOM 583 O O . ALA A 1 84 ? -6.125 -14.883 -0.229 1 98.19 84 ALA A O 1
ATOM 584 N N . SER A 1 85 ? -8.109 -14.297 0.678 1 98.12 85 SER A N 1
ATOM 585 C CA . SER A 1 85 ? -8.375 -15.641 1.188 1 98.12 85 SER A CA 1
ATOM 586 C C . SER A 1 85 ? -8.5 -16.656 0.053 1 98.12 85 SER A C 1
ATOM 588 O O . SER A 1 85 ? -8.352 -17.859 0.267 1 98.12 85 SER A O 1
ATOM 590 N N . LEU A 1 86 ? -8.719 -16.188 -1.159 1 97.56 86 LEU A N 1
ATOM 591 C CA . LEU A 1 86 ? -8.945 -17.062 -2.307 1 97.56 86 LEU A CA 1
ATOM 592 C C . LEU A 1 86 ? -7.633 -17.375 -3.025 1 97.56 86 LEU A C 1
ATOM 594 O O . LEU A 1 86 ? -7.609 -18.156 -3.971 1 97.56 86 LEU A O 1
ATOM 598 N N . LEU A 1 87 ? -6.582 -16.812 -2.559 1 98.06 87 LEU A N 1
ATOM 599 C CA . LEU A 1 87 ? -5.324 -16.875 -3.293 1 98.06 87 LEU A CA 1
ATOM 600 C C . LEU A 1 87 ? -4.387 -17.906 -2.67 1 98.06 87 LEU A C 1
ATOM 602 O O . LEU A 1 87 ? -4.25 -17.969 -1.445 1 98.06 87 LEU A O 1
ATOM 606 N N . SER A 1 88 ? -3.73 -18.734 -3.463 1 97.81 88 SER A N 1
ATOM 607 C CA . SER A 1 88 ? -2.635 -19.594 -3.016 1 97.81 88 SER A CA 1
ATOM 608 C C . SER A 1 88 ? -1.33 -18.812 -2.91 1 97.81 88 SER A C 1
ATOM 610 O O . SER A 1 88 ? -1.243 -17.672 -3.377 1 97.81 88 SER A O 1
ATOM 612 N N . ASP A 1 89 ? -0.363 -19.438 -2.281 1 97.5 89 ASP A N 1
ATOM 613 C CA . ASP A 1 89 ? 0.952 -18.812 -2.201 1 97.5 89 ASP A CA 1
ATOM 614 C C . ASP A 1 89 ? 1.529 -18.562 -3.592 1 97.5 89 ASP A C 1
ATOM 616 O O . ASP A 1 89 ? 2.164 -17.547 -3.834 1 97.5 89 ASP A O 1
ATOM 620 N N . ASP A 1 90 ? 1.325 -19.484 -4.5 1 97.38 90 ASP A N 1
ATOM 621 C CA . ASP A 1 90 ? 1.792 -19.312 -5.871 1 97.38 90 ASP A CA 1
ATOM 622 C C . ASP A 1 90 ? 1.072 -18.141 -6.551 1 97.38 90 ASP A C 1
ATOM 624 O O . ASP A 1 90 ? 1.692 -17.359 -7.273 1 97.38 90 ASP A O 1
ATOM 628 N N . ASP A 1 91 ? -0.263 -18.062 -6.316 1 98.06 91 ASP A N 1
ATOM 629 C CA . ASP A 1 91 ? -1.023 -16.953 -6.855 1 98.06 91 ASP A CA 1
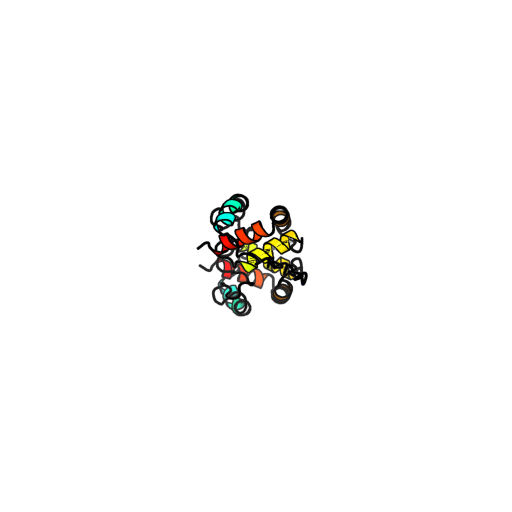ATOM 630 C C . ASP A 1 91 ? -0.443 -15.609 -6.391 1 98.06 91 ASP A C 1
ATOM 632 O O . ASP A 1 91 ? -0.259 -14.695 -7.191 1 98.06 91 ASP A O 1
ATOM 636 N N . ILE A 1 92 ? -0.155 -15.594 -5.148 1 98.5 92 ILE A N 1
ATOM 637 C CA . ILE A 1 92 ? 0.337 -14.367 -4.539 1 98.5 92 ILE A CA 1
ATOM 638 C C . ILE A 1 92 ? 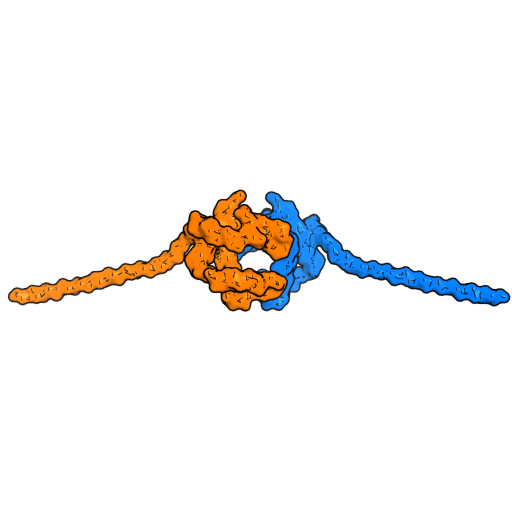1.679 -13.984 -5.164 1 98.5 92 ILE A C 1
ATOM 640 O O . ILE A 1 92 ? 1.881 -12.836 -5.562 1 98.5 92 ILE A O 1
ATOM 644 N N . ALA A 1 93 ? 2.562 -14.906 -5.297 1 98.25 93 ALA A N 1
ATOM 645 C CA . ALA A 1 93 ? 3.869 -14.656 -5.898 1 98.25 93 ALA A CA 1
ATOM 646 C C . ALA A 1 93 ? 3.727 -14.203 -7.352 1 98.25 93 ALA A C 1
ATOM 648 O O . ALA A 1 93 ? 4.395 -13.266 -7.789 1 98.25 93 ALA A O 1
ATOM 649 N N . ASN A 1 94 ? 2.877 -14.828 -8.109 1 98.56 94 ASN A N 1
ATOM 650 C CA . ASN A 1 94 ? 2.672 -14.516 -9.516 1 98.56 94 ASN A CA 1
ATOM 651 C C . ASN A 1 94 ? 2.066 -13.125 -9.703 1 98.56 94 ASN A C 1
ATOM 653 O O . ASN A 1 94 ? 2.506 -12.359 -10.562 1 98.56 94 ASN A O 1
ATOM 657 N N . LEU A 1 95 ? 1.082 -12.828 -8.883 1 98.44 95 LEU A N 1
ATOM 658 C CA . LEU A 1 95 ? 0.446 -11.516 -8.938 1 98.44 95 LEU A CA 1
ATOM 659 C C . LEU A 1 95 ? 1.438 -10.414 -8.578 1 98.44 95 LEU A C 1
ATOM 661 O O . LEU A 1 95 ? 1.454 -9.359 -9.211 1 98.44 95 LEU A O 1
ATOM 665 N N . ALA A 1 96 ? 2.238 -10.703 -7.539 1 98.5 96 ALA A N 1
ATOM 666 C CA . ALA A 1 96 ? 3.25 -9.727 -7.141 1 98.5 96 ALA A CA 1
ATOM 667 C C . ALA A 1 96 ? 4.246 -9.477 -8.273 1 98.5 96 ALA A C 1
ATOM 669 O O . ALA A 1 96 ? 4.582 -8.328 -8.57 1 98.5 96 ALA A O 1
ATOM 670 N N . ALA A 1 97 ? 4.645 -10.492 -8.93 1 98.31 97 ALA A N 1
ATOM 671 C CA . ALA A 1 97 ? 5.562 -10.367 -10.062 1 98.31 97 ALA A CA 1
ATOM 672 C C . ALA A 1 97 ? 4.938 -9.562 -11.195 1 98.31 97 ALA A C 1
ATOM 674 O O . ALA A 1 97 ? 5.586 -8.688 -11.773 1 98.31 97 ALA A O 1
ATOM 675 N N . TYR A 1 98 ? 3.713 -9.82 -11.453 1 98.56 98 TYR A N 1
ATOM 676 C CA . TYR A 1 98 ? 3.018 -9.133 -12.539 1 98.56 98 TYR A CA 1
ATOM 677 C C . TYR A 1 98 ? 2.912 -7.641 -12.273 1 98.56 98 TYR A C 1
ATOM 679 O O . TYR A 1 98 ? 3.4 -6.824 -13.055 1 98.56 98 TYR A O 1
ATOM 687 N N . TYR A 1 99 ? 2.342 -7.25 -11.141 1 98.5 99 TYR A N 1
ATOM 688 C CA . TYR A 1 99 ? 2.098 -5.84 -10.867 1 98.5 99 TYR A CA 1
ATOM 689 C C . TYR A 1 99 ? 3.408 -5.07 -10.75 1 98.5 99 TYR A C 1
ATOM 691 O O . TYR A 1 99 ? 3.508 -3.926 -11.188 1 98.5 99 TYR A O 1
ATOM 699 N N . SER A 1 100 ? 4.387 -5.715 -10.117 1 98.12 100 SER A N 1
ATOM 700 C CA . SER A 1 100 ? 5.688 -5.062 -9.984 1 98.12 100 SER A CA 1
ATOM 701 C C . SER A 1 100 ? 6.324 -4.82 -11.352 1 98.12 100 SER A C 1
ATOM 703 O O . SER A 1 100 ? 7.105 -3.881 -11.523 1 98.12 100 SER A O 1
ATOM 705 N N . SER A 1 101 ? 6.016 -5.578 -12.305 1 97.81 101 SER A N 1
ATOM 706 C CA . SER A 1 101 ? 6.648 -5.5 -13.617 1 97.81 101 SER A CA 1
ATOM 707 C C . SER A 1 101 ? 5.992 -4.434 -14.484 1 97.81 101 SER A C 1
ATOM 709 O O . SER A 1 101 ? 6.531 -4.051 -15.523 1 97.81 101 SER A O 1
ATOM 711 N N . LEU A 1 102 ? 4.836 -4.008 -14.055 1 97.31 102 LEU A N 1
ATOM 712 C CA . LEU A 1 102 ? 4.129 -3 -14.844 1 97.31 102 LEU A CA 1
ATOM 713 C C . LEU A 1 102 ? 4.871 -1.667 -14.805 1 97.31 102 LEU A C 1
ATOM 715 O O . LEU A 1 102 ? 5.43 -1.288 -13.773 1 97.31 102 LEU A O 1
ATOM 719 N N . LYS A 1 103 ? 4.863 -0.942 -16.031 1 91.75 103 LYS A N 1
ATOM 720 C CA . LYS A 1 103 ? 5.523 0.354 -16.141 1 91.75 103 LYS A CA 1
ATOM 721 C C . LYS A 1 103 ? 4.555 1.431 -16.625 1 91.75 103 LYS A C 1
ATOM 723 O O . LYS A 1 103 ? 3.586 1.134 -17.328 1 91.75 103 LYS A O 1
ATOM 728 N N . MET B 1 1 ? -39.969 55.094 25.094 1 44.09 1 MET B N 1
ATOM 729 C CA . MET B 1 1 ? -38.781 54.656 24.375 1 44.09 1 MET B CA 1
ATOM 730 C C . MET B 1 1 ? -38.656 53.156 24.375 1 44.09 1 MET B C 1
ATOM 732 O O . MET B 1 1 ? -38.656 52.531 25.438 1 44.09 1 MET B O 1
ATOM 736 N N . LYS B 1 2 ? -39.344 52.5 23.344 1 52.12 2 LYS B N 1
ATOM 737 C CA . LYS B 1 2 ? -39.344 51.062 23 1 52.12 2 LYS B CA 1
ATOM 738 C C . LYS B 1 2 ? -37.938 50.5 22.953 1 52.12 2 LYS B C 1
ATOM 740 O O . LYS B 1 2 ? -37.062 51 22.234 1 52.12 2 LYS B O 1
ATOM 745 N N . LYS B 1 3 ? -37.438 49.938 24.016 1 55.75 3 LYS B N 1
ATOM 746 C CA . LYS B 1 3 ? -36.188 49.219 24.125 1 55.75 3 LYS B CA 1
ATOM 747 C C . LYS B 1 3 ? -36.062 48.156 23.031 1 55.75 3 LYS B C 1
ATOM 749 O O . LYS B 1 3 ? -36.906 47.25 22.953 1 55.75 3 LYS B O 1
ATOM 754 N N . VAL B 1 4 ? -35.812 48.531 21.766 1 51.81 4 VAL B N 1
ATOM 755 C CA . VAL B 1 4 ? -35.469 47.625 20.672 1 51.81 4 VAL B CA 1
ATOM 756 C C . VAL B 1 4 ? -34.406 46.625 21.125 1 51.81 4 VAL B C 1
ATOM 758 O O . VAL B 1 4 ? -33.312 47.031 21.562 1 51.81 4 VAL B O 1
ATOM 761 N N . MET B 1 5 ? -34.781 45.562 21.719 1 51.75 5 MET B N 1
ATOM 762 C CA . MET B 1 5 ? -33.969 44.375 22 1 51.75 5 MET B CA 1
ATOM 763 C C . MET B 1 5 ? -33.188 43.969 20.75 1 51.75 5 MET B C 1
ATOM 765 O O . MET B 1 5 ? -33.781 43.594 19.734 1 51.75 5 MET B O 1
ATOM 769 N N . ILE B 1 6 ? -32.125 44.656 20.281 1 51.75 6 ILE B N 1
ATOM 770 C CA . ILE B 1 6 ? -31.219 44.219 19.219 1 51.75 6 ILE B CA 1
ATOM 771 C C . ILE B 1 6 ? -30.75 42.781 19.5 1 51.75 6 ILE B C 1
ATOM 773 O O . ILE B 1 6 ? -30.109 42.531 20.516 1 51.75 6 ILE B O 1
ATOM 777 N N . GLY B 1 7 ? -31.531 41.781 19.203 1 49.88 7 GLY B N 1
ATOM 778 C CA . GLY B 1 7 ? -31.078 40.406 19.234 1 49.88 7 GLY B CA 1
ATOM 779 C C . GLY B 1 7 ? -29.766 40.188 18.516 1 49.88 7 GLY B C 1
ATOM 780 O O . GLY B 1 7 ? -29.641 40.531 17.328 1 49.88 7 GLY B O 1
ATOM 781 N N . ALA B 1 8 ? -28.641 40.25 19.141 1 52.59 8 ALA B N 1
ATOM 782 C CA . ALA B 1 8 ? -27.344 39.812 18.609 1 52.59 8 ALA B CA 1
ATOM 783 C C . ALA B 1 8 ? -27.422 38.438 17.953 1 52.59 8 ALA B C 1
ATOM 785 O O . ALA B 1 8 ? -27.719 37.438 18.625 1 52.59 8 ALA B O 1
ATOM 786 N N . VAL B 1 9 ? -27.891 38.344 16.719 1 50.44 9 VAL B N 1
ATOM 787 C CA . VAL B 1 9 ? -27.719 37.094 15.984 1 50.44 9 VAL B CA 1
ATOM 788 C C . VAL B 1 9 ? -26.266 36.625 16.078 1 50.44 9 VAL B C 1
ATOM 790 O O . VAL B 1 9 ? -25.359 37.281 15.57 1 50.44 9 VAL B O 1
ATOM 793 N N . ALA B 1 10 ? -25.844 35.906 17.109 1 52.09 10 ALA B N 1
ATOM 794 C CA . ALA B 1 10 ? -24.578 35.188 17.141 1 52.09 10 ALA B CA 1
ATOM 795 C C . ALA B 1 10 ? -24.359 34.375 15.867 1 52.09 10 ALA B C 1
ATOM 797 O O . ALA B 1 10 ? -25.156 33.5 15.547 1 52.09 10 ALA B O 1
ATOM 798 N N . ALA B 1 11 ? -23.797 34.938 14.812 1 50.25 11 ALA B N 1
ATOM 799 C CA . ALA B 1 11 ? -23.312 34.188 13.656 1 50.25 11 ALA B CA 1
ATOM 800 C C . ALA B 1 11 ? -22.5 32.969 14.086 1 50.25 11 ALA B C 1
ATOM 802 O O . ALA B 1 11 ? -21.391 33.125 14.609 1 50.25 11 ALA B O 1
ATOM 803 N N . LEU B 1 12 ? -23.109 31.922 14.539 1 48.47 12 LEU B N 1
ATOM 804 C CA . LEU B 1 12 ? -22.422 30.641 14.68 1 48.47 12 LEU B CA 1
ATOM 805 C C . LEU B 1 12 ? -21.594 30.328 13.438 1 48.47 12 LEU B C 1
ATOM 807 O O . LEU B 1 12 ? -22.156 30.047 12.375 1 48.47 12 LEU B O 1
ATOM 811 N N . THR B 1 13 ? -20.484 31.016 13.234 1 47.59 13 THR B N 1
ATOM 812 C CA . THR B 1 13 ? -19.531 30.547 12.219 1 47.59 13 THR B CA 1
ATOM 813 C C . THR B 1 13 ? -19.359 29.031 12.312 1 47.59 13 THR B C 1
ATOM 815 O O . THR B 1 13 ? -18.922 28.516 13.344 1 47.59 13 THR B O 1
ATOM 818 N N . MET B 1 14 ? -20.25 28.297 11.828 1 41.81 14 MET B N 1
ATOM 819 C CA . MET B 1 14 ? -19.938 26.891 11.609 1 41.81 14 MET B CA 1
ATOM 820 C C . MET B 1 14 ? -18.531 26.719 11.062 1 41.81 14 MET B C 1
ATOM 822 O O . MET B 1 14 ? -18.219 27.188 9.969 1 41.81 14 MET B O 1
ATOM 826 N N . LEU B 1 15 ? -17.484 26.844 11.859 1 44.12 15 LEU B N 1
ATOM 827 C CA . LEU B 1 15 ? -16.203 26.266 11.422 1 44.12 15 LEU B CA 1
ATOM 828 C C . LEU B 1 15 ? -16.422 24.922 10.75 1 44.12 15 LEU B C 1
ATOM 830 O O . LEU B 1 15 ? -16.625 23.906 11.43 1 44.12 15 LEU B O 1
ATOM 834 N N . SER B 1 16 ? -17.281 24.875 9.844 1 41 16 SER B N 1
ATOM 835 C CA . SER B 1 16 ? -17.203 23.641 9.078 1 41 16 SER B CA 1
ATOM 836 C C . SER B 1 16 ? -15.773 23.141 8.953 1 41 16 SER B C 1
ATOM 838 O O . SER B 1 16 ? -14.898 23.875 8.484 1 41 16 SER B O 1
ATOM 840 N N . GLY B 1 17 ? -15.18 22.516 9.906 1 43.91 17 GLY B N 1
ATOM 841 C CA . GLY B 1 17 ? -13.953 21.781 9.672 1 43.91 17 GLY B CA 1
ATOM 842 C C . GLY B 1 17 ? -13.82 21.281 8.242 1 43.91 17 GLY B C 1
ATOM 843 O O . GLY B 1 17 ? -14.289 20.203 7.906 1 43.91 17 GLY B O 1
ATOM 844 N N . GLN B 1 18 ? -14.016 22.031 7.219 1 42.91 18 GLN B N 1
ATOM 845 C CA . GLN B 1 18 ? -13.625 21.578 5.887 1 42.91 18 GLN B CA 1
ATOM 846 C C . GLN B 1 18 ? -12.391 20.688 5.945 1 42.91 18 GLN B C 1
ATOM 848 O O . GLN B 1 18 ? -11.375 21.062 6.52 1 42.91 18 GLN B O 1
ATOM 853 N N . ALA B 1 19 ? -12.531 19.469 6.23 1 49.78 19 ALA B N 1
ATOM 854 C CA . ALA B 1 19 ? -11.391 18.594 5.98 1 49.78 19 ALA B CA 1
ATOM 855 C C . ALA B 1 19 ? -10.523 19.125 4.84 1 49.78 19 ALA B C 1
ATOM 857 O O . ALA B 1 19 ? -10.938 19.109 3.678 1 49.78 19 ALA B O 1
ATOM 858 N N . LEU B 1 20 ? -9.875 20.375 4.973 1 55.69 20 LEU B N 1
ATOM 859 C CA . LEU B 1 20 ? -8.992 21.047 4.027 1 55.69 20 LEU B CA 1
ATOM 860 C C . LEU B 1 20 ? -8.172 20.031 3.232 1 55.69 20 LEU B C 1
ATOM 862 O O . LEU B 1 20 ? -7.773 19 3.768 1 55.69 20 LEU B O 1
ATOM 866 N N . ALA B 1 21 ? -8.445 19.891 1.9 1 75.62 21 ALA B N 1
ATOM 867 C CA . ALA B 1 21 ? -7.535 19.188 1.008 1 75.62 21 ALA B CA 1
ATOM 868 C C . ALA B 1 21 ? -6.082 19.375 1.438 1 75.62 21 ALA B C 1
ATOM 870 O O . ALA B 1 21 ? -5.711 20.438 1.931 1 75.62 21 ALA B O 1
ATOM 871 N N . GLY B 1 22 ? -5.395 18.328 1.62 1 90.12 22 GLY B N 1
ATOM 872 C CA . GLY B 1 22 ? -3.996 18.406 2.018 1 90.12 22 GLY B CA 1
ATOM 873 C C . GLY B 1 22 ? -3.211 19.453 1.236 1 90.12 22 GLY B C 1
ATOM 874 O O . GLY B 1 22 ? -3.549 19.75 0.092 1 90.12 22 GLY B O 1
ATOM 875 N N . ASP B 1 23 ? -2.273 20.094 1.859 1 96.94 23 ASP B N 1
ATOM 876 C CA . ASP B 1 23 ? -1.31 21.016 1.257 1 96.94 23 ASP B CA 1
ATOM 877 C C . ASP B 1 23 ? -0.053 20.281 0.806 1 96.94 23 ASP B C 1
ATOM 879 O O . ASP B 1 23 ? 0.799 19.938 1.628 1 96.94 23 ASP B O 1
ATOM 883 N N . ALA B 1 24 ? 0.086 20.109 -0.511 1 97.5 24 ALA B N 1
ATOM 884 C CA . ALA B 1 24 ? 1.178 19.297 -1.059 1 97.5 24 ALA B CA 1
ATOM 885 C C . ALA B 1 24 ? 2.533 19.922 -0.713 1 97.5 24 ALA B C 1
ATOM 88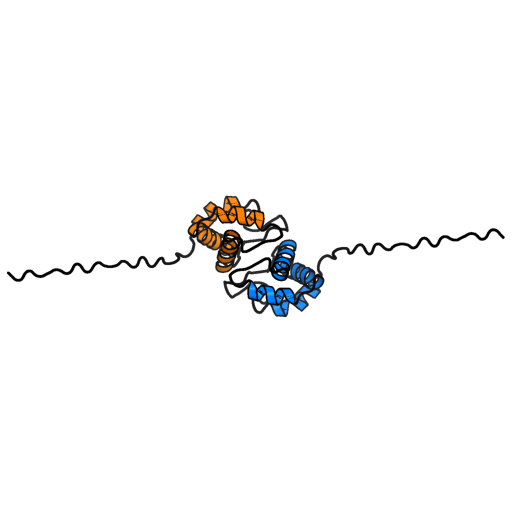7 O O . ALA B 1 24 ? 3.506 19.188 -0.48 1 97.5 24 ALA B O 1
ATOM 888 N N . ALA B 1 25 ? 2.631 21.219 -0.723 1 97.5 25 ALA B N 1
ATOM 889 C CA . ALA B 1 25 ? 3.893 21.875 -0.381 1 97.5 25 ALA B CA 1
ATOM 890 C C . ALA B 1 25 ? 4.277 21.594 1.07 1 97.5 25 ALA B C 1
ATOM 892 O O . ALA B 1 25 ? 5.438 21.312 1.366 1 97.5 25 ALA B O 1
ATOM 893 N N . ALA B 1 26 ? 3.379 21.688 2 1 97.44 26 ALA B N 1
ATOM 894 C CA . ALA B 1 26 ? 3.625 21.328 3.398 1 97.44 26 ALA B CA 1
ATOM 895 C C . ALA B 1 26 ? 3.99 19.859 3.541 1 97.44 26 ALA B C 1
ATOM 897 O O . ALA B 1 26 ? 4.848 19.5 4.352 1 97.44 26 ALA B O 1
ATOM 898 N N . GLY B 1 27 ? 3.291 18.984 2.777 1 98 27 GLY B N 1
ATOM 899 C CA . GLY B 1 27 ? 3.633 17.562 2.766 1 98 27 GLY B CA 1
ATOM 900 C C . GLY B 1 27 ? 5.059 17.297 2.32 1 98 27 GLY B C 1
ATOM 901 O O . GLY B 1 27 ? 5.758 16.484 2.918 1 98 27 GLY B O 1
ATOM 902 N N . GLN B 1 28 ? 5.457 17.953 1.205 1 97.81 28 GLN B N 1
ATOM 903 C CA . GLN B 1 28 ? 6.828 17.812 0.722 1 97.81 28 GLN B CA 1
ATOM 904 C C . GLN B 1 28 ? 7.836 18.172 1.81 1 97.81 28 GLN B C 1
ATOM 906 O O . GLN B 1 28 ? 8.844 17.5 1.983 1 97.81 28 GLN B O 1
ATOM 911 N N . ALA B 1 29 ? 7.582 19.203 2.525 1 96.62 29 ALA B N 1
ATOM 912 C CA . ALA B 1 29 ? 8.484 19.656 3.586 1 96.62 29 ALA B CA 1
ATOM 913 C C . ALA B 1 29 ? 8.609 18.609 4.68 1 96.62 29 ALA B C 1
ATOM 915 O O . ALA B 1 29 ? 9.672 18.453 5.285 1 96.62 29 ALA B O 1
ATOM 916 N N . LYS B 1 30 ? 7.531 17.844 4.926 1 96.81 30 LYS B N 1
ATOM 917 C CA . LYS B 1 30 ? 7.5 16.828 5.977 1 96.81 30 LYS B CA 1
ATOM 918 C C . LYS B 1 30 ? 8.016 15.492 5.461 1 96.81 30 LYS B C 1
ATOM 920 O O . LYS B 1 30 ? 8.359 14.609 6.254 1 96.81 30 LYS B O 1
ATOM 925 N N . ALA B 1 31 ? 8.164 15.281 4.203 1 97.56 31 ALA B N 1
ATOM 926 C CA . ALA B 1 31 ? 8.391 13.977 3.582 1 97.56 31 ALA B CA 1
ATOM 927 C C . ALA B 1 31 ? 9.844 13.531 3.754 1 97.56 31 ALA B C 1
ATOM 929 O O . ALA B 1 31 ? 10.172 12.375 3.508 1 97.56 31 ALA B O 1
ATOM 930 N N . ALA B 1 32 ? 10.727 14.414 4.168 1 95.31 32 ALA B N 1
ATOM 931 C CA . ALA B 1 32 ? 12.141 14.07 4.336 1 95.31 32 ALA B CA 1
ATOM 932 C C . ALA B 1 32 ? 12.305 12.891 5.285 1 95.31 32 ALA B C 1
ATOM 934 O O . ALA B 1 32 ? 13.156 12.023 5.062 1 95.31 32 ALA B O 1
ATOM 935 N N . VAL B 1 33 ? 11.492 12.789 6.312 1 93.62 33 VAL B N 1
ATOM 936 C CA . VAL B 1 33 ? 11.609 11.727 7.301 1 93.62 33 VAL B CA 1
ATOM 937 C C . VAL B 1 33 ? 11.109 10.406 6.703 1 93.62 33 VAL B C 1
ATOM 939 O O . VAL B 1 33 ? 11.492 9.328 7.164 1 93.62 33 VAL B O 1
ATOM 942 N N . CYS B 1 34 ? 10.367 10.516 5.73 1 97.69 34 CYS B N 1
ATOM 943 C CA . CYS B 1 34 ? 9.781 9.336 5.105 1 97.69 34 CYS B CA 1
ATOM 944 C C . CYS B 1 34 ? 10.719 8.75 4.055 1 97.69 34 CYS B C 1
ATOM 946 O O . CYS B 1 34 ? 10.602 7.582 3.688 1 97.69 34 CYS B O 1
ATOM 948 N N . ALA B 1 35 ? 11.641 9.586 3.508 1 96.44 35 ALA B N 1
ATOM 949 C CA . ALA B 1 35 ? 12.453 9.297 2.326 1 96.44 35 ALA B CA 1
ATOM 950 C C . ALA B 1 35 ? 13.445 8.172 2.604 1 96.44 35 ALA B C 1
ATOM 952 O O . ALA B 1 35 ? 13.844 7.445 1.688 1 96.44 35 ALA B O 1
ATOM 953 N N . ALA B 1 36 ? 13.789 8.039 3.863 1 95.25 36 ALA B N 1
ATOM 954 C CA . ALA B 1 36 ? 14.781 7.031 4.207 1 95.25 36 ALA B CA 1
ATOM 955 C C . ALA B 1 36 ? 14.289 5.629 3.859 1 95.25 36 ALA B C 1
ATOM 957 O O . ALA B 1 36 ? 15.078 4.766 3.463 1 95.25 36 ALA B O 1
ATOM 958 N N . CYS B 1 37 ? 13.023 5.469 3.906 1 97.75 37 CYS B N 1
ATOM 959 C CA . CYS B 1 37 ? 12.453 4.145 3.65 1 97.75 37 CYS B CA 1
ATOM 960 C C . CYS B 1 37 ? 11.664 4.133 2.348 1 97.75 37 CYS B C 1
ATOM 962 O O . CYS B 1 37 ? 11.672 3.137 1.623 1 97.75 37 CYS B O 1
ATOM 964 N N . HIS B 1 38 ? 10.992 5.234 2.047 1 98.25 38 HIS B N 1
ATOM 965 C CA . HIS B 1 38 ? 10.102 5.258 0.895 1 98.25 38 HIS B CA 1
ATOM 966 C C . HIS B 1 38 ? 10.766 5.93 -0.304 1 98.25 38 HIS B C 1
ATOM 968 O O . HIS B 1 38 ? 10.172 6 -1.385 1 98.25 38 HIS B O 1
ATOM 974 N N . GLY B 1 39 ? 12.039 6.395 -0.18 1 97.38 39 GLY B N 1
ATOM 975 C CA . GLY B 1 39 ? 12.789 7.012 -1.263 1 97.38 39 GLY B CA 1
ATOM 976 C C . GLY B 1 39 ? 12.586 8.508 -1.351 1 97.38 39 GLY B C 1
ATOM 977 O O . GLY B 1 39 ? 11.516 9.016 -1.024 1 97.38 39 GLY B O 1
ATOM 978 N N . ALA B 1 40 ? 13.523 9.203 -1.952 1 95.38 40 ALA B N 1
ATOM 979 C CA . ALA B 1 40 ? 13.5 10.656 -2.047 1 95.38 40 ALA B CA 1
ATOM 980 C C . ALA B 1 40 ? 12.398 11.125 -2.998 1 95.38 40 ALA B C 1
ATOM 982 O O . ALA B 1 40 ? 11.812 12.195 -2.801 1 95.38 40 ALA B O 1
ATOM 983 N N . ASP B 1 41 ? 12.109 10.297 -3.951 1 95.44 41 ASP B N 1
ATOM 984 C CA . ASP B 1 41 ? 11.07 10.664 -4.914 1 95.44 41 ASP B CA 1
ATOM 985 C C . ASP B 1 41 ? 9.812 9.82 -4.719 1 95.44 41 ASP B C 1
ATOM 987 O O . ASP B 1 41 ? 8.992 9.703 -5.629 1 95.44 41 ASP B O 1
ATOM 991 N N . GLY B 1 42 ? 9.758 9.07 -3.625 1 98 42 GLY B N 1
ATOM 992 C CA . GLY B 1 42 ? 8.586 8.258 -3.324 1 98 42 GLY B CA 1
ATOM 993 C C . GLY B 1 42 ? 8.695 6.84 -3.855 1 98 42 GLY B C 1
ATOM 994 O O . GLY B 1 42 ? 7.734 6.074 -3.785 1 98 42 GLY B O 1
ATOM 995 N N . ASN B 1 43 ? 9.859 6.535 -4.488 1 98.06 43 ASN B N 1
ATOM 996 C CA . ASN B 1 43 ? 10.148 5.164 -4.895 1 98.06 43 ASN B CA 1
ATOM 997 C C . ASN B 1 43 ? 11.133 4.492 -3.939 1 98.06 43 ASN B C 1
ATOM 999 O O . ASN B 1 43 ? 12.297 4.871 -3.877 1 98.06 43 ASN B O 1
ATOM 1003 N N . ALA B 1 44 ? 10.594 3.449 -3.273 1 98.19 44 ALA B N 1
ATOM 1004 C CA . ALA B 1 44 ? 11.422 2.742 -2.301 1 98.19 44 ALA B CA 1
ATOM 1005 C C . ALA B 1 44 ? 12.461 1.876 -2.996 1 98.19 44 ALA B C 1
ATOM 1007 O O . ALA B 1 44 ? 12.141 1.114 -3.91 1 98.19 44 ALA B O 1
ATOM 1008 N N . THR B 1 45 ? 13.719 1.944 -2.525 1 95.38 45 THR B N 1
ATOM 1009 C CA . THR B 1 45 ? 14.797 1.165 -3.123 1 95.38 45 THR B CA 1
ATOM 1010 C C . THR B 1 45 ? 14.961 -0.173 -2.408 1 95.38 45 THR B C 1
ATOM 1012 O O . THR B 1 45 ? 15.586 -1.096 -2.938 1 95.38 45 THR B O 1
ATOM 1015 N N . ILE B 1 46 ? 14.461 -0.234 -1.227 1 93.44 46 ILE B N 1
ATOM 1016 C CA . ILE B 1 46 ? 14.445 -1.489 -0.483 1 93.44 46 ILE B CA 1
ATOM 1017 C C . ILE B 1 46 ? 13.141 -2.236 -0.753 1 93.44 46 ILE B C 1
ATOM 1019 O O . ILE B 1 46 ? 12.055 -1.721 -0.483 1 93.44 46 ILE B O 1
ATOM 1023 N N . PRO B 1 47 ? 13.133 -3.391 -1.234 1 91.94 47 PRO B N 1
ATOM 1024 C CA . PRO B 1 47 ? 11.969 -4.086 -1.783 1 91.94 47 PRO B CA 1
ATOM 1025 C C . PRO B 1 47 ? 10.844 -4.25 -0.762 1 91.94 47 PRO B C 1
ATOM 1027 O O . PRO B 1 47 ? 9.672 -4.348 -1.138 1 91.94 47 PRO B O 1
ATOM 1030 N N . GLY B 1 48 ? 11.094 -4.277 0.51 1 94 48 GLY B N 1
ATOM 1031 C CA . GLY B 1 48 ? 10.062 -4.477 1.52 1 94 48 GLY B CA 1
ATOM 1032 C C . GLY B 1 48 ? 9.266 -3.219 1.811 1 94 48 GLY B C 1
ATOM 1033 O O . GLY B 1 48 ? 8.203 -3.281 2.43 1 94 48 GLY B O 1
ATOM 1034 N N . TYR B 1 49 ? 9.742 -2.1 1.381 1 97.38 49 TYR B N 1
ATOM 1035 C CA . TYR B 1 49 ? 9.031 -0.838 1.562 1 97.38 49 TYR B CA 1
ATOM 1036 C C . TYR B 1 49 ? 8.242 -0.473 0.312 1 97.38 49 TYR B C 1
ATOM 1038 O O . TYR B 1 49 ? 8.711 -0.67 -0.809 1 97.38 49 TYR B O 1
ATOM 1046 N N . PRO B 1 50 ? 7.043 0.105 0.497 1 98.12 50 PRO B N 1
ATOM 1047 C CA . PRO B 1 50 ? 6.234 0.419 -0.683 1 98.12 50 PRO B CA 1
ATOM 1048 C C . PRO B 1 50 ? 6.645 1.733 -1.346 1 98.12 50 PRO B C 1
ATOM 1050 O O . PRO B 1 50 ? 7.102 2.656 -0.666 1 98.12 50 PRO B O 1
ATOM 1053 N N . ASN B 1 51 ? 6.477 1.781 -2.654 1 98.62 51 ASN B N 1
ATOM 1054 C CA . ASN B 1 51 ? 6.441 3.037 -3.396 1 98.62 51 ASN B CA 1
ATOM 1055 C C . ASN B 1 51 ? 5.207 3.863 -3.043 1 98.62 51 ASN B C 1
ATOM 1057 O O . ASN B 1 51 ? 4.102 3.33 -2.965 1 98.62 51 ASN B O 1
ATOM 1061 N N . LEU B 1 52 ? 5.395 5.156 -2.871 1 98.75 52 LEU B N 1
ATOM 1062 C CA . LEU B 1 52 ? 4.273 6.023 -2.539 1 98.75 52 LEU B CA 1
ATOM 1063 C C . LEU B 1 52 ? 3.969 6.98 -3.686 1 98.75 52 LEU B C 1
ATOM 1065 O O . LEU B 1 52 ? 2.895 7.586 -3.729 1 98.75 52 LEU B O 1
ATOM 1069 N N . LYS B 1 53 ? 4.969 7.086 -4.602 1 98.5 53 LYS B N 1
ATOM 1070 C CA . LYS B 1 53 ? 4.84 8.023 -5.711 1 98.5 53 LYS B CA 1
ATOM 1071 C C . LYS B 1 53 ? 3.566 7.758 -6.508 1 98.5 53 LYS B C 1
ATOM 1073 O O . LYS B 1 53 ? 3.383 6.66 -7.043 1 98.5 53 LYS B O 1
ATOM 1078 N N . GLY B 1 54 ? 2.697 8.766 -6.598 1 97.81 54 GLY B N 1
ATOM 1079 C CA . GLY B 1 54 ? 1.521 8.719 -7.449 1 97.81 54 GLY B CA 1
ATOM 1080 C C . GLY B 1 54 ? 0.413 7.848 -6.887 1 97.81 54 GLY B C 1
ATOM 1081 O O . GLY B 1 54 ? -0.562 7.551 -7.582 1 97.81 54 GLY B O 1
ATOM 1082 N N . GLN B 1 55 ? 0.476 7.441 -5.68 1 98.31 55 GLN B N 1
ATOM 1083 C CA . GLN B 1 55 ? -0.556 6.621 -5.051 1 98.31 55 GLN B CA 1
ATOM 1084 C C . GLN B 1 55 ? -1.82 7.438 -4.793 1 98.31 55 GLN B C 1
ATOM 1086 O O . GLN B 1 55 ? -1.774 8.664 -4.746 1 98.31 55 GLN B O 1
ATOM 1091 N N . ASN B 1 56 ? -2.857 6.793 -4.668 1 97.81 56 ASN B N 1
ATOM 1092 C CA . ASN B 1 56 ? -4.121 7.469 -4.402 1 97.81 56 ASN B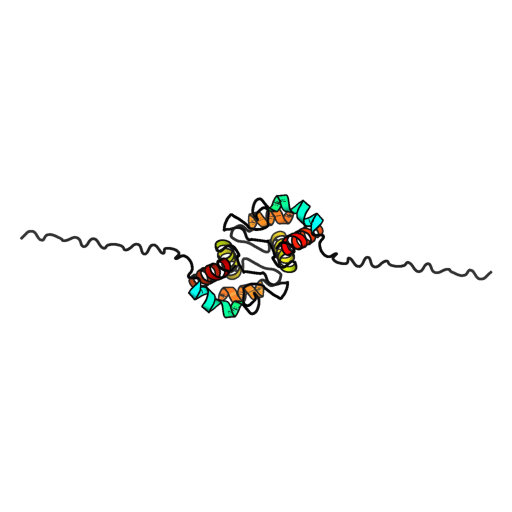 CA 1
ATOM 1093 C C . ASN B 1 56 ? -4.113 8.164 -3.043 1 97.81 56 ASN B C 1
ATOM 1095 O O . ASN B 1 56 ? -3.766 7.547 -2.031 1 97.81 56 ASN B O 1
ATOM 1099 N N . GLU B 1 57 ? -4.523 9.344 -3.07 1 97.56 57 GLU B N 1
ATOM 1100 C CA . GLU B 1 57 ? -4.465 10.203 -1.892 1 97.56 57 GLU B CA 1
ATOM 1101 C C . GLU B 1 57 ? -5.293 9.625 -0.748 1 97.56 57 GLU B C 1
ATOM 1103 O O . GLU B 1 57 ? -4.82 9.531 0.385 1 97.56 57 GLU B O 1
ATOM 1108 N N . GLN B 1 58 ? -6.488 9.234 -1.007 1 97 58 GLN B N 1
ATOM 1109 C CA . GLN B 1 58 ? -7.352 8.703 0.041 1 97 58 GLN B CA 1
ATOM 1110 C C . GLN B 1 58 ? -6.797 7.395 0.599 1 97 58 GLN B C 1
ATOM 1112 O O . GLN B 1 58 ? -6.941 7.109 1.791 1 97 58 GLN B O 1
ATOM 1117 N N . TYR B 1 59 ? -6.164 6.586 -0.2 1 97.12 59 TYR B N 1
ATOM 1118 C CA . TYR B 1 59 ? -5.559 5.355 0.294 1 97.12 59 TYR B CA 1
ATOM 1119 C C . TYR B 1 59 ? -4.41 5.656 1.247 1 97.12 59 TYR B C 1
ATOM 1121 O O . TYR B 1 59 ? -4.254 4.992 2.275 1 97.12 59 TYR B O 1
ATOM 1129 N N . ILE B 1 60 ? -3.58 6.613 0.852 1 97.88 60 ILE B N 1
ATOM 1130 C CA . ILE B 1 60 ? -2.461 6.957 1.72 1 97.88 60 ILE B CA 1
ATOM 1131 C C . ILE B 1 60 ? -2.982 7.402 3.084 1 97.88 60 ILE B C 1
ATOM 1133 O O . ILE B 1 60 ? -2.49 6.949 4.121 1 97.88 60 ILE B O 1
ATOM 1137 N N . VAL B 1 61 ? -3.996 8.211 3.098 1 97.69 61 VAL B N 1
ATOM 1138 C C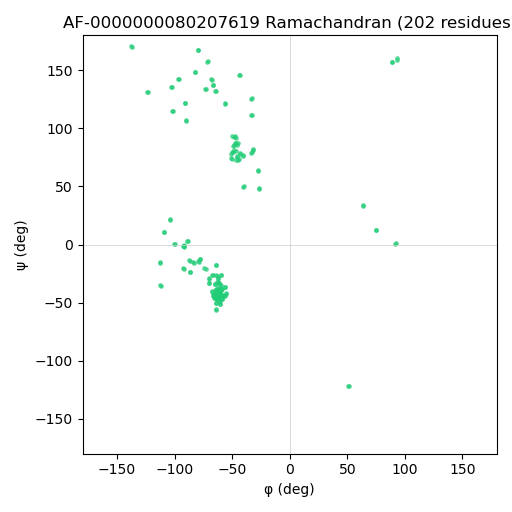A . VAL B 1 61 ? -4.566 8.688 4.355 1 97.69 61 VAL B CA 1
ATOM 1139 C C . VAL B 1 61 ? -5.066 7.496 5.176 1 97.69 61 VAL B C 1
ATOM 1141 O O . VAL B 1 61 ? -4.711 7.348 6.348 1 97.69 61 VAL B O 1
ATOM 1144 N N . SER B 1 62 ? -5.844 6.668 4.551 1 97.06 62 SER B N 1
ATOM 1145 C CA . SER B 1 62 ? -6.43 5.531 5.254 1 97.06 62 SER B CA 1
ATOM 1146 C C . SER B 1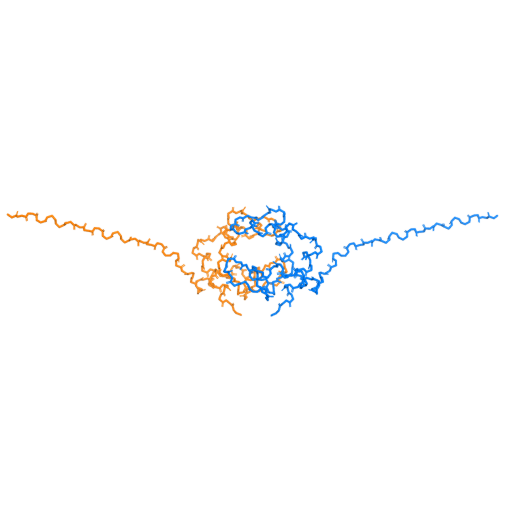 62 ? -5.348 4.59 5.777 1 97.06 62 SER B C 1
ATOM 1148 O O . SER B 1 62 ? -5.469 4.051 6.879 1 97.06 62 SER B O 1
ATOM 1150 N N . SER B 1 63 ? -4.344 4.406 4.973 1 97.19 63 SER B N 1
ATOM 1151 C CA . SER B 1 63 ? -3.256 3.516 5.367 1 97.19 63 SER B CA 1
ATOM 1152 C C . SER B 1 63 ? -2.52 4.051 6.59 1 97.19 63 SER B C 1
ATOM 1154 O O . SER B 1 63 ? -2.293 3.318 7.555 1 97.19 63 SER B O 1
ATOM 1156 N N . ILE B 1 64 ? -2.1 5.32 6.578 1 97.75 64 ILE B N 1
ATOM 1157 C CA . ILE B 1 64 ? -1.355 5.895 7.695 1 97.75 64 ILE B CA 1
ATOM 1158 C C . ILE B 1 64 ? -2.215 5.863 8.953 1 97.75 64 ILE B C 1
ATOM 1160 O O . ILE B 1 64 ? -1.729 5.527 10.039 1 97.75 64 ILE B O 1
ATOM 1164 N N . LYS B 1 65 ? -3.467 6.113 8.812 1 97.94 65 LYS B N 1
ATOM 1165 C CA . LYS B 1 65 ? -4.352 6.082 9.977 1 97.94 65 LYS B CA 1
ATOM 1166 C C . LYS B 1 65 ? -4.496 4.664 10.523 1 97.94 65 LYS B C 1
ATOM 1168 O O . LYS B 1 65 ? -4.555 4.465 11.734 1 97.94 65 LYS B O 1
ATOM 1173 N N . ALA B 1 66 ? -4.59 3.744 9.656 1 97.88 66 ALA B N 1
ATOM 1174 C CA . ALA B 1 66 ? -4.668 2.354 10.102 1 97.88 66 ALA B CA 1
ATOM 1175 C C . ALA B 1 66 ? -3.414 1.957 10.875 1 97.88 66 ALA B C 1
ATOM 1177 O O . ALA B 1 66 ? -3.496 1.237 11.875 1 97.88 66 ALA B O 1
ATOM 1178 N N . TYR B 1 67 ? -2.244 2.361 10.367 1 97.88 67 TYR B N 1
ATOM 1179 C CA . TYR B 1 67 ? -1.023 2.117 11.133 1 97.88 67 TYR B CA 1
ATOM 1180 C C . TYR B 1 67 ? -1.078 2.812 12.484 1 97.88 67 TYR B C 1
ATOM 1182 O O . TYR B 1 67 ? -0.719 2.223 13.508 1 97.88 67 TYR B O 1
ATOM 1190 N N . LYS B 1 68 ? -1.481 4.004 12.5 1 97.44 68 LYS B N 1
ATOM 1191 C CA . LYS B 1 68 ? -1.55 4.793 13.719 1 97.44 68 LYS B CA 1
ATOM 1192 C C . LYS B 1 68 ? -2.473 4.141 14.75 1 97.44 68 LYS B C 1
ATOM 1194 O O . LYS B 1 68 ? -2.199 4.176 15.945 1 97.44 68 LYS B O 1
ATOM 1199 N N . ASN B 1 69 ? -3.486 3.545 14.281 1 97.31 69 ASN B N 1
ATOM 1200 C CA . ASN B 1 69 ? -4.492 2.932 15.141 1 97.31 69 ASN B CA 1
ATOM 1201 C C . ASN B 1 69 ? -4.145 1.482 15.469 1 97.31 69 ASN B C 1
ATOM 1203 O O . ASN B 1 69 ? -4.957 0.762 16.047 1 97.31 69 ASN B O 1
ATOM 1207 N N . LYS B 1 70 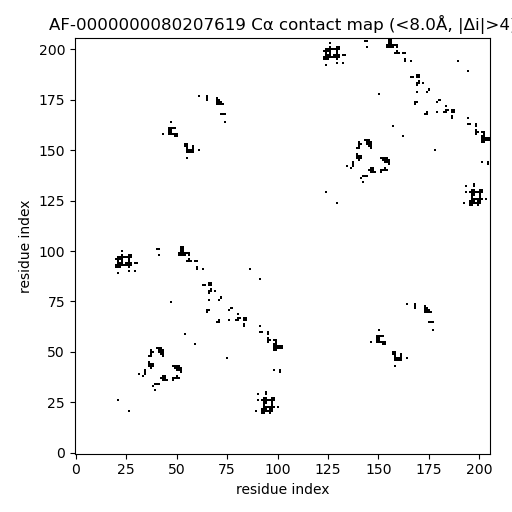? -3.02 1.037 15.008 1 97.19 70 LYS B N 1
ATOM 1208 C CA . LYS B 1 70 ? -2.514 -0.312 15.25 1 97.19 70 LYS B CA 1
ATOM 1209 C C . LYS B 1 70 ? -3.436 -1.36 14.625 1 97.19 70 LYS B C 1
ATOM 1211 O O . LYS B 1 70 ? -3.588 -2.457 15.172 1 97.19 70 LYS B O 1
ATOM 1216 N N . GLU B 1 71 ? -4.012 -0.989 13.523 1 97.75 71 GLU B N 1
ATOM 1217 C CA . GLU B 1 71 ? -4.898 -1.877 12.781 1 97.75 71 GLU B CA 1
ATOM 1218 C C . GLU B 1 71 ? -4.133 -2.668 11.727 1 97.75 71 GLU B C 1
ATOM 1220 O O . GLU B 1 71 ? -4.723 -3.455 10.984 1 97.75 71 GLU B O 1
ATOM 1225 N N . ARG B 1 72 ? -2.885 -2.447 11.625 1 97.5 72 ARG B N 1
ATOM 1226 C CA . ARG B 1 72 ? -2.012 -3.207 10.734 1 97.5 72 ARG B CA 1
ATOM 1227 C C . ARG B 1 72 ? -0.864 -3.846 11.508 1 97.5 72 ARG B C 1
ATOM 1229 O O . ARG B 1 72 ? -0.206 -3.184 12.312 1 97.5 72 ARG B O 1
ATOM 1236 N N . SER B 1 73 ? -0.748 -5.074 11.203 1 95.38 73 SER B N 1
ATOM 1237 C CA . SER B 1 73 ? 0.343 -5.844 11.797 1 95.38 73 SER B CA 1
ATOM 1238 C C . SER B 1 73 ? 1.005 -6.75 10.766 1 95.38 73 SER B C 1
ATOM 1240 O O . SER B 1 73 ? 0.595 -6.777 9.602 1 95.38 73 SER B O 1
ATOM 1242 N N . GLY B 1 74 ? 2.145 -7.34 11.188 1 87.94 74 GLY B N 1
ATOM 1243 C CA . GLY B 1 74 ? 2.906 -8.188 10.281 1 87.94 74 GLY B CA 1
ATOM 1244 C C . GLY B 1 74 ? 3.998 -7.445 9.539 1 87.94 74 GLY B C 1
ATOM 1245 O O . GLY B 1 74 ? 3.996 -6.211 9.492 1 87.94 74 GLY B O 1
ATOM 1246 N N . GLY B 1 75 ? 4.941 -8.266 9.078 1 86.56 75 GLY B N 1
ATOM 1247 C CA . GLY B 1 75 ? 6.051 -7.68 8.344 1 86.56 75 GLY B CA 1
ATOM 1248 C C . GLY B 1 75 ? 6.707 -6.527 9.086 1 86.56 75 GLY B C 1
ATOM 1249 O O . GLY B 1 75 ? 7.098 -6.672 10.25 1 86.56 75 GLY B O 1
ATOM 1250 N N . LEU B 1 76 ? 6.703 -5.309 8.391 1 92.19 76 LEU B N 1
ATOM 1251 C CA . LEU B 1 76 ? 7.371 -4.125 8.914 1 92.19 76 LEU B CA 1
ATOM 1252 C C . LEU B 1 76 ? 6.359 -3.141 9.492 1 92.19 76 LEU B C 1
ATOM 1254 O O . LEU B 1 76 ? 6.645 -1.945 9.602 1 92.19 76 LEU B O 1
ATOM 1258 N N . ALA B 1 77 ? 5.238 -3.609 9.812 1 96.19 77 ALA B N 1
ATOM 1259 C CA . ALA B 1 77 ? 4.152 -2.756 10.281 1 96.19 77 ALA B CA 1
ATOM 1260 C C . ALA B 1 77 ? 4.559 -1.983 11.531 1 96.19 77 ALA B C 1
ATOM 1262 O O . ALA B 1 77 ? 4.184 -0.821 11.703 1 96.19 77 ALA B O 1
ATOM 1263 N N . ALA B 1 78 ? 5.32 -2.643 12.43 1 96.5 78 ALA B N 1
ATOM 1264 C CA . ALA B 1 78 ? 5.715 -1.995 13.68 1 96.5 78 ALA B CA 1
ATOM 1265 C C . ALA B 1 78 ? 6.539 -0.741 13.406 1 96.5 78 ALA B C 1
ATOM 1267 O O . ALA B 1 78 ? 6.395 0.268 14.102 1 96.5 78 ALA B O 1
ATOM 1268 N N . VAL B 1 79 ? 7.375 -0.818 12.461 1 96.62 79 VAL B N 1
ATOM 1269 C CA . VAL B 1 79 ? 8.203 0.324 12.086 1 96.62 79 VAL B CA 1
ATOM 1270 C C . VAL B 1 79 ? 7.316 1.466 11.594 1 96.62 79 VAL B C 1
ATOM 1272 O O . VAL B 1 79 ? 7.488 2.615 12 1 96.62 79 VAL B O 1
ATOM 1275 N N . MET B 1 80 ? 6.355 1.17 10.727 1 98.25 80 MET B N 1
ATOM 1276 C CA . MET B 1 80 ? 5.496 2.217 10.18 1 98.25 80 MET B CA 1
ATOM 1277 C C . MET B 1 80 ? 4.551 2.754 11.25 1 98.25 80 MET B C 1
ATOM 1279 O O . MET B 1 80 ? 4.207 3.938 11.242 1 98.25 80 MET B O 1
ATOM 1283 N N . GLN B 1 81 ? 4.133 1.854 12.18 1 98.25 81 GLN B N 1
ATOM 1284 C CA . GLN B 1 81 ? 3.309 2.316 13.289 1 98.25 81 GLN B CA 1
ATOM 1285 C C . GLN B 1 81 ? 4.031 3.383 14.109 1 98.25 81 GLN B C 1
ATOM 1287 O O . GLN B 1 81 ? 3.432 4.383 14.5 1 98.25 81 GLN B O 1
ATOM 1292 N N . ALA B 1 82 ? 5.289 3.162 14.375 1 97.81 82 ALA B N 1
ATOM 1293 C CA . ALA B 1 82 ? 6.078 4.141 15.117 1 97.81 82 ALA B CA 1
ATOM 1294 C C . ALA B 1 82 ? 6.133 5.477 14.375 1 97.81 82 ALA B C 1
ATOM 1296 O O . ALA B 1 82 ? 5.938 6.535 14.984 1 97.81 82 ALA B O 1
ATOM 1297 N N . GLN B 1 83 ? 6.344 5.457 13.133 1 98 83 GLN B N 1
ATOM 1298 C CA . GLN B 1 83 ? 6.398 6.676 12.336 1 98 83 GLN B CA 1
ATOM 1299 C C . GLN B 1 83 ? 5.043 7.371 12.297 1 98 83 GLN B C 1
ATOM 1301 O O . GLN B 1 83 ? 4.961 8.594 12.445 1 98 83 GLN B O 1
ATOM 1306 N N . ALA B 1 84 ? 3.979 6.598 12.062 1 98.19 84 ALA B N 1
ATOM 1307 C CA . ALA B 1 84 ? 2.627 7.137 11.953 1 98.19 84 ALA B CA 1
ATOM 1308 C C . ALA B 1 84 ? 2.199 7.809 13.258 1 98.19 84 ALA B C 1
ATOM 1310 O O . ALA B 1 84 ? 1.445 8.789 13.242 1 98.19 84 ALA B O 1
ATOM 1311 N N . SER B 1 85 ? 2.684 7.277 14.375 1 98.12 85 SER B N 1
ATOM 1312 C CA . SER B 1 85 ? 2.289 7.797 15.68 1 98.12 85 SER B CA 1
ATOM 1313 C C . SER B 1 85 ? 2.758 9.234 15.875 1 98.12 85 SER B C 1
ATOM 1315 O O . SER B 1 85 ? 2.223 9.961 16.703 1 98.12 85 SER B O 1
ATOM 1317 N N . LEU B 1 86 ? 3.705 9.688 15.078 1 97.56 86 LEU B N 1
ATOM 1318 C CA . LEU B 1 86 ? 4.297 11.008 15.219 1 97.56 86 LEU B CA 1
ATOM 1319 C C . LEU B 1 86 ? 3.57 12.031 14.352 1 97.56 86 LEU B C 1
ATOM 1321 O O . LEU B 1 86 ? 3.881 13.219 14.391 1 97.56 86 LEU B O 1
ATOM 1325 N N . LEU B 1 87 ? 2.609 11.578 13.641 1 98.06 87 LEU B N 1
ATOM 1326 C CA . LEU B 1 87 ? 1.984 12.43 12.633 1 98.06 87 LEU B CA 1
ATOM 1327 C C . LEU B 1 87 ? 0.64 12.953 13.125 1 98.06 87 LEU B C 1
ATOM 1329 O O . LEU B 1 87 ? -0.152 12.203 13.703 1 98.06 87 LEU B O 1
ATOM 1333 N N . SER B 1 88 ? 0.341 14.242 12.93 1 97.81 88 SER B N 1
ATOM 1334 C CA . SER B 1 88 ? -0.991 14.797 13.133 1 97.81 88 SER B CA 1
ATOM 1335 C C . SER B 1 88 ? -1.9 14.508 11.945 1 97.81 88 SER B C 1
ATOM 1337 O O . SER B 1 88 ? -1.434 14.055 10.898 1 97.81 88 SER B O 1
ATOM 1339 N N . ASP B 1 89 ? -3.17 14.75 12.156 1 97.5 89 ASP B N 1
ATOM 1340 C CA . ASP B 1 89 ? -4.113 14.586 11.047 1 97.5 89 ASP B CA 1
ATOM 1341 C C . ASP B 1 89 ? -3.752 15.5 9.883 1 97.5 89 ASP B C 1
ATOM 1343 O O . ASP B 1 89 ? -3.873 15.109 8.719 1 97.5 89 ASP B O 1
ATOM 1347 N N . ASP B 1 90 ? -3.324 16.703 10.164 1 97.44 90 ASP B N 1
ATOM 1348 C CA . ASP B 1 90 ? -2.904 17.625 9.109 1 97.44 90 ASP B CA 1
ATOM 1349 C C . ASP B 1 90 ? -1.671 17.094 8.375 1 97.44 90 ASP B C 1
ATOM 1351 O O . ASP B 1 90 ? -1.579 17.203 7.152 1 97.44 90 ASP B O 1
ATOM 1355 N N . ASP B 1 91 ? -0.715 16.547 9.164 1 98.06 91 ASP B N 1
ATOM 1356 C CA . ASP B 1 91 ? 0.466 15.945 8.555 1 98.06 91 ASP B CA 1
ATOM 1357 C C . ASP B 1 91 ? 0.073 14.844 7.57 1 98.06 91 ASP B C 1
ATOM 1359 O O . ASP B 1 91 ? 0.591 14.797 6.453 1 98.06 91 ASP B O 1
ATOM 1363 N N . ILE B 1 92 ? -0.828 14.07 8.016 1 98.5 92 ILE B N 1
ATOM 1364 C CA . ILE B 1 92 ? -1.251 12.93 7.219 1 98.5 92 ILE B CA 1
ATOM 1365 C C . ILE B 1 92 ? -1.89 13.414 5.918 1 98.5 92 ILE B C 1
ATOM 1367 O O . ILE B 1 92 ? -1.551 12.938 4.836 1 98.5 92 ILE B O 1
ATOM 1371 N N . ALA B 1 93 ? -2.752 14.367 6 1 98.25 93 ALA B N 1
ATOM 1372 C CA . ALA B 1 93 ? -3.406 14.922 4.816 1 98.25 93 ALA B CA 1
ATOM 1373 C C . ALA B 1 93 ? -2.389 15.555 3.873 1 98.25 93 ALA B C 1
ATOM 1375 O O . ALA B 1 93 ? -2.455 15.367 2.658 1 98.25 93 ALA B O 1
ATOM 1376 N N . ASN B 1 94 ? -1.446 16.281 4.379 1 98.56 94 ASN B N 1
ATOM 1377 C CA . ASN B 1 94 ? -0.434 16.969 3.58 1 98.56 94 ASN B CA 1
ATOM 1378 C C . ASN B 1 94 ? 0.494 15.984 2.883 1 98.56 94 ASN B C 1
ATOM 1380 O O . ASN B 1 94 ? 0.804 16.141 1.7 1 98.56 94 ASN B O 1
ATOM 1384 N N . LEU B 1 95 ? 0.9 14.984 3.631 1 98.44 95 LEU B N 1
ATOM 1385 C CA . LEU B 1 95 ? 1.763 13.953 3.061 1 98.44 95 LEU B CA 1
ATOM 1386 C C . LEU B 1 95 ? 1.043 13.195 1.953 1 98.44 95 LEU B C 1
ATOM 1388 O O . LEU B 1 95 ? 1.635 12.891 0.915 1 98.44 95 LEU B O 1
ATOM 1392 N N . ALA B 1 96 ? -0.223 12.891 2.219 1 98.5 96 ALA B N 1
ATOM 1393 C CA . ALA B 1 96 ? -1.009 12.195 1.201 1 98.5 96 ALA B CA 1
ATOM 1394 C C . ALA B 1 96 ? -1.126 13.039 -0.067 1 98.5 96 ALA B C 1
ATOM 1396 O O . ALA B 1 96 ? -0.951 12.531 -1.176 1 98.5 96 ALA B O 1
ATOM 1397 N N . ALA B 1 97 ? -1.351 14.281 0.074 1 98.31 97 ALA B N 1
ATOM 1398 C CA . ALA B 1 97 ? -1.44 15.195 -1.066 1 98.31 97 ALA B CA 1
ATOM 1399 C C . ALA B 1 97 ? -0.122 15.242 -1.834 1 98.31 97 ALA B C 1
ATOM 1401 O O . ALA B 1 97 ? -0.112 15.188 -3.066 1 98.31 97 ALA B O 1
ATOM 1402 N N . TYR B 1 98 ? 0.945 15.289 -1.119 1 98.5 98 TYR B N 1
ATOM 1403 C CA . TYR B 1 98 ? 2.262 15.383 -1.738 1 98.5 98 TYR B CA 1
ATOM 1404 C C . TYR B 1 98 ? 2.566 14.133 -2.559 1 98.5 98 TYR B C 1
ATOM 1406 O O . TYR B 1 98 ? 2.805 14.219 -3.766 1 98.5 98 TYR B O 1
ATOM 1414 N N . TYR B 1 99 ? 2.508 12.961 -1.945 1 98.5 99 TYR B N 1
ATOM 1415 C CA . TYR B 1 99 ? 2.9 11.734 -2.629 1 98.5 99 TYR B CA 1
ATOM 1416 C C . TYR B 1 99 ? 1.976 11.445 -3.805 1 98.5 99 TYR B C 1
ATOM 1418 O O . TYR B 1 99 ? 2.422 10.969 -4.852 1 98.5 99 TYR B O 1
ATOM 1426 N N . SER B 1 100 ? 0.691 11.711 -3.598 1 98.12 100 SER B N 1
ATOM 1427 C CA . SER B 1 100 ? -0.258 11.484 -4.684 1 98.12 100 SER B CA 1
ATOM 1428 C C . SER B 1 100 ? 0.039 12.398 -5.871 1 98.12 100 SER B C 1
ATOM 1430 O O . SER B 1 100 ? -0.262 12.047 -7.016 1 98.12 100 SER B O 1
ATOM 1432 N N . SER B 1 101 ? 0.612 13.484 -5.664 1 97.81 101 SER B N 1
ATOM 1433 C CA . SER B 1 101 ? 0.846 14.477 -6.711 1 97.81 101 SER B CA 1
ATOM 1434 C C . SER B 1 101 ? 2.107 14.156 -7.504 1 97.81 101 SER B C 1
ATOM 1436 O O . SER B 1 101 ? 2.34 14.727 -8.57 1 97.81 101 SER B O 1
ATOM 1438 N N . LEU B 1 102 ? 2.906 13.289 -6.941 1 97.31 102 LEU B N 1
ATOM 1439 C CA . LEU B 1 102 ? 4.148 12.945 -7.625 1 97.31 102 LEU B CA 1
ATOM 1440 C C . LEU B 1 102 ? 3.865 12.172 -8.914 1 97.31 102 LEU B C 1
ATOM 1442 O O . LEU B 1 102 ? 2.947 11.352 -8.961 1 97.31 102 LEU B O 1
ATOM 1446 N N . LYS B 1 103 ? 4.707 12.5 -10 1 91.62 103 LYS B N 1
ATOM 1447 C CA . LYS B 1 103 ? 4.551 11.836 -11.289 1 91.62 103 LYS B CA 1
ATOM 1448 C C . LYS B 1 103 ? 5.848 11.156 -11.719 1 91.62 103 LYS B C 1
ATOM 1450 O O . LYS B 1 103 ? 6.938 11.594 -11.344 1 91.62 103 LYS B O 1
#

Solvent-accessible surface area (backbone atoms only — not comparable to full-atom values): 11236 Å² total; per-residue (Å²): 132,83,78,76,77,76,73,78,76,75,76,73,72,72,73,65,74,63,81,65,76,40,45,36,70,63,10,52,72,58,40,65,78,48,20,82,52,23,20,89,76,22,54,28,83,48,48,73,32,53,50,40,48,47,31,32,38,54,25,45,38,53,50,46,50,23,26,48,68,64,31,40,43,60,96,65,29,68,63,49,22,59,57,34,63,74,51,51,74,65,51,42,37,7,36,17,34,26,33,31,66,39,130,132,83,79,75,77,77,73,78,77,75,76,73,73,71,74,65,74,63,80,68,75,41,45,36,71,64,11,53,71,60,40,65,80,49,22,85,53,22,20,89,76,21,52,28,84,48,48,74,31,54,50,42,48,45,30,32,38,55,25,46,39,54,50,45,52,23,27,48,67,63,30,41,43,58,94,66,29,68,62,50,22,58,56,31,63,73,51,50,74,68,51,40,36,6,36,18,36,26,33,31,66,38,130

Secondary structure (DSSP, 8-state):
-----------------------HHHHHHHTHHHHHHH-TTS--SSTTSPP-TT--HHHHHHHHHHHHTT-B-STTHHHHHHHHTT--HHHHHHHHHHHHH--/-----------------------HHHHHHHTHHHHHHH-TTS--SSTTSPP-TT--HHHHHHHHHHHHTT-B-STTHHHHHHHHTT--HHHHHHHHHHHHH--